Protein AF-B5VIC3-F1 (afdb_monomer)

Solvent-accessible surface area (backbone atoms only — not comparable to full-atom values): 11817 Å² total; per-residue (Å²): 106,70,67,61,50,35,68,74,67,64,67,80,72,88,69,70,47,80,45,75,41,50,55,40,86,94,47,45,64,65,46,49,53,46,51,55,50,47,27,65,76,69,74,37,56,72,48,77,48,40,32,43,82,75,70,75,40,31,49,52,60,47,28,76,74,69,35,66,77,54,35,64,62,55,50,58,50,51,52,54,52,48,52,51,52,51,31,54,76,70,71,43,57,69,48,78,46,85,48,22,18,52,61,45,22,35,49,41,51,51,27,58,78,68,69,41,60,89,49,31,54,66,64,59,42,55,65,39,64,54,91,98,45,89,41,36,35,37,31,88,30,48,86,38,47,56,69,57,53,51,50,48,35,59,76,69,65,56,88,77,78,81,82,77,57,91,66,50,81,63,33,74,62,50,60,39,46,54,53,50,52,58,46,31,76,78,37,71,61,47,43,60,54,42,37,51,47,29,64,67,56,71,78,83,126

Organism: Saccharomyces cerevisiae (strain AWRI1631) (NCBI:txid545124)

Inte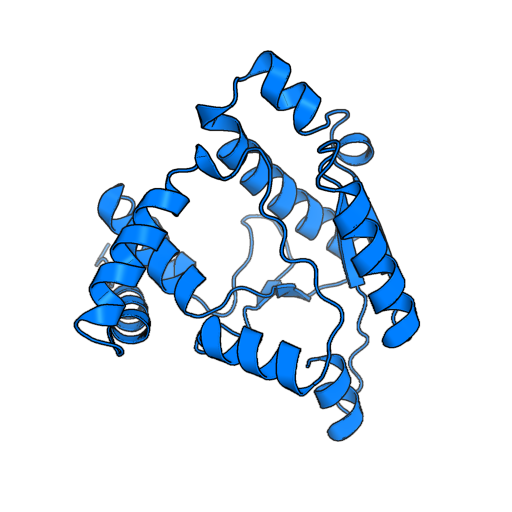rPro domains:
  IPR011063 tRNA(Ile)-lysidine/2-thiocytidine synthase, N-terminal [PF01171] (6-173)
  IPR014729 Rossmann-like alpha/beta/alpha sandwich fold [G3DSA:3.40.50.620] (1-203)
  IPR035107 tRNA thiolation protein, TtcA/Ctu1 type [PIRSF004976] (1-201)
  IPR056369 Cytoplasmic tRNA 2-thiolation protein 1-like, ATP-binding domain [cd01713] (1-171)

Nearest PDB structures (foldseek):
  6scy-assembly1_A  TM=8.556E-01  e=4.548E-11  Methanococcus maripaludis S2
  5mko-assembly1_A  TM=8.776E-01  e=7.756E-11  Pyrococcus horikoshii OT3
  5ztb-assembly2_A  TM=8.795E-01  e=1.335E-09  Thermus thermophilus HB27
  5ztb-assembly1_B  TM=8.408E-01  e=5.487E-10  Thermus thermophilus HB27
  5gha-assembly1_B  TM=8.703E-01  e=2.563E-09  Thermus thermophilus HB27

Mean predicted aligned error: 4.16 Å

Structure (mmCIF, N/CA/C/O backbone):
data_AF-B5VIC3-F1
#
_entry.id   AF-B5VIC3-F1
#
loop_
_atom_site.group_PDB
_atom_site.id
_atom_site.type_symbol
_atom_site.label_atom_id
_atom_site.label_alt_id
_atom_site.label_comp_id
_atom_site.label_asym_id
_atom_site.label_entity_id
_atom_site.label_seq_id
_atom_site.pdbx_PDB_ins_code
_atom_site.Cartn_x
_atom_site.Cartn_y
_atom_site.Cartn_z
_atom_site.occupancy
_atom_site.B_iso_or_equiv
_atom_site.auth_seq_id
_atom_site.auth_comp_id
_atom_site.auth_asym_id
_atom_site.auth_atom_id
_atom_site.pdbx_PDB_model_num
ATOM 1 N N . MET A 1 1 ? -4.433 -8.793 11.084 1.00 88.56 1 MET A N 1
ATOM 2 C CA . MET A 1 1 ? -3.355 -8.319 11.987 1.00 88.56 1 MET A CA 1
ATOM 3 C C . MET A 1 1 ? -3.792 -7.155 12.873 1.00 88.56 1 MET A C 1
ATOM 5 O O . MET A 1 1 ? -3.748 -7.330 14.076 1.00 88.56 1 MET A O 1
ATOM 9 N N . LEU A 1 2 ? -4.227 -6.004 12.336 1.00 94.06 2 LEU A N 1
ATOM 10 C CA . LEU A 1 2 ? -4.574 -4.834 13.169 1.00 94.06 2 LEU A CA 1
ATOM 11 C C . LEU A 1 2 ? -5.640 -5.139 14.231 1.00 94.06 2 LEU A C 1
ATOM 13 O O . LEU A 1 2 ? -5.394 -4.893 15.402 1.00 94.06 2 LEU A O 1
ATOM 17 N N . LYS A 1 3 ? -6.758 -5.768 13.839 1.00 94.75 3 LYS A N 1
ATOM 18 C CA . LYS A 1 3 ? -7.791 -6.236 14.779 1.00 94.75 3 LYS A CA 1
ATOM 19 C C . LYS A 1 3 ? -7.224 -7.171 15.850 1.00 94.75 3 LYS A C 1
ATOM 21 O O . LYS A 1 3 ? -7.418 -6.930 17.028 1.00 94.75 3 LYS A O 1
ATOM 26 N N . LEU A 1 4 ? -6.445 -8.172 15.432 1.00 94.38 4 LEU A N 1
ATOM 27 C CA . LEU A 1 4 ? -5.793 -9.123 16.338 1.00 94.38 4 LEU A CA 1
ATOM 28 C C . LEU A 1 4 ? -4.914 -8.422 17.386 1.00 94.38 4 LEU A C 1
ATOM 30 O O . LEU A 1 4 ? -4.944 -8.802 18.550 1.00 94.38 4 LEU A O 1
ATOM 34 N N . LEU A 1 5 ? -4.114 -7.433 16.977 1.00 95.56 5 LEU A N 1
ATOM 35 C CA . LEU A 1 5 ? -3.253 -6.683 17.894 1.00 95.56 5 LEU A CA 1
ATOM 36 C C . LEU A 1 5 ? -4.075 -5.769 18.808 1.00 95.56 5 LEU A C 1
ATOM 38 O O . LEU A 1 5 ? -3.807 -5.730 20.003 1.00 95.56 5 LEU A O 1
ATOM 42 N N . ASN A 1 6 ? -5.086 -5.090 18.260 1.00 96.44 6 ASN A N 1
ATOM 43 C CA . ASN A 1 6 ? -5.997 -4.238 19.022 1.00 96.44 6 ASN A CA 1
ATOM 44 C C . ASN A 1 6 ? -6.702 -5.020 20.135 1.00 96.44 6 ASN A C 1
ATOM 46 O O . ASN A 1 6 ? -6.723 -4.559 21.266 1.00 96.44 6 ASN A O 1
ATOM 50 N N . ASP A 1 7 ? -7.192 -6.224 19.830 1.00 96.19 7 ASP A N 1
ATOM 51 C CA . ASP A 1 7 ? -7.868 -7.089 20.802 1.00 96.19 7 ASP A CA 1
ATOM 52 C C . ASP A 1 7 ? -6.898 -7.677 21.830 1.00 96.19 7 ASP A C 1
ATOM 54 O O . ASP A 1 7 ? -7.214 -7.778 23.010 1.00 96.19 7 ASP A O 1
ATOM 58 N N . ARG A 1 8 ? -5.706 -8.097 21.385 1.00 97.50 8 ARG A N 1
ATOM 59 C CA . ARG A 1 8 ? -4.714 -8.743 22.255 1.00 97.50 8 ARG A CA 1
ATOM 60 C C . ARG A 1 8 ? -4.130 -7.785 23.287 1.00 97.50 8 ARG A C 1
ATOM 62 O O . ARG A 1 8 ? -3.831 -8.216 24.396 1.00 97.50 8 ARG A O 1
ATOM 69 N N . TYR A 1 9 ? -3.885 -6.543 22.884 1.00 97.81 9 TYR A N 1
ATOM 70 C CA . TYR A 1 9 ? -3.197 -5.545 23.703 1.00 97.81 9 TYR A CA 1
ATOM 71 C C . TYR A 1 9 ? -4.120 -4.439 24.216 1.00 97.81 9 TYR A C 1
ATOM 73 O O . TYR A 1 9 ? -3.629 -3.520 24.862 1.00 97.81 9 TYR A O 1
ATOM 81 N N . ASP A 1 10 ? -5.421 -4.531 23.929 1.00 95.94 10 ASP A N 1
ATOM 82 C CA . ASP A 1 10 ? -6.447 -3.574 24.346 1.00 95.94 10 ASP A CA 1
ATOM 83 C C . ASP A 1 10 ? -6.081 -2.117 24.015 1.00 95.94 10 ASP A C 1
ATOM 85 O O . ASP A 1 10 ? -6.102 -1.222 24.856 1.00 95.94 10 ASP A O 1
ATOM 89 N N . TYR A 1 11 ? -5.690 -1.861 22.760 1.00 95.31 11 TYR A N 1
ATOM 90 C CA . TYR A 1 11 ? -5.283 -0.511 22.348 1.00 95.31 11 TYR A CA 1
ATOM 91 C C . TYR A 1 11 ? -6.449 0.490 22.281 1.00 95.31 11 TYR A C 1
ATOM 93 O O . TYR A 1 11 ? -6.203 1.685 22.115 1.00 95.31 11 TYR A O 1
ATOM 101 N N . GLY A 1 12 ? -7.704 0.032 22.362 1.00 95.31 12 GLY A N 1
ATOM 102 C CA . GLY A 1 12 ? -8.889 0.893 22.294 1.00 95.31 12 GLY A CA 1
ATOM 103 C C . GLY A 1 12 ? -9.087 1.596 20.945 1.00 95.31 12 GLY A C 1
ATOM 104 O O . GLY A 1 12 ? -9.759 2.623 20.882 1.00 95.31 12 GLY A O 1
ATOM 105 N N . ILE A 1 13 ? -8.489 1.083 19.863 1.00 95.06 13 ILE A N 1
ATOM 106 C CA . ILE A 1 13 ? -8.578 1.691 18.530 1.00 95.06 13 ILE A CA 1
ATOM 107 C C . ILE A 1 13 ? -9.879 1.251 17.857 1.00 95.06 13 ILE A C 1
ATOM 109 O O . ILE A 1 13 ? -10.154 0.055 17.738 1.00 95.06 13 ILE A O 1
ATOM 113 N N . GLU A 1 14 ? -10.647 2.212 17.347 1.00 95.50 14 GLU A N 1
ATOM 114 C CA . GLU A 1 14 ? -11.767 1.939 16.451 1.00 95.50 14 GLU A CA 1
ATOM 115 C C . GLU A 1 14 ? -11.245 1.655 15.037 1.00 95.50 14 GLU A C 1
ATOM 117 O O . GLU A 1 14 ? -10.507 2.450 14.450 1.00 95.50 14 GLU A O 1
ATOM 122 N N . ILE A 1 15 ? -11.600 0.491 14.490 1.00 96.31 15 ILE A N 1
ATOM 123 C CA . ILE A 1 15 ? -11.138 0.051 13.173 1.00 96.31 15 ILE A CA 1
ATOM 124 C C . ILE A 1 15 ? -12.334 -0.028 12.233 1.00 96.31 15 ILE A C 1
ATOM 126 O O . ILE A 1 15 ? -13.278 -0.772 12.483 1.00 96.31 15 ILE A O 1
ATOM 130 N N . VAL A 1 16 ? -12.237 0.676 11.109 1.00 97.06 16 VAL A N 1
ATOM 131 C CA . VAL A 1 16 ? -13.209 0.635 10.014 1.00 97.06 16 VAL A CA 1
ATOM 132 C C . VAL A 1 16 ? -12.512 0.138 8.751 1.00 97.06 16 VAL A C 1
ATOM 134 O O . VAL A 1 16 ? -11.382 0.530 8.448 1.00 97.06 16 VAL A O 1
ATOM 137 N N . LEU A 1 17 ? -13.176 -0.745 8.011 1.00 96.94 17 LEU A N 1
ATOM 138 C CA . LEU A 1 17 ? -12.740 -1.181 6.692 1.00 96.94 17 LEU A CA 1
ATOM 139 C C . LEU A 1 17 ? -13.189 -0.145 5.658 1.00 96.94 17 LEU A C 1
ATOM 141 O O . LEU A 1 17 ? -14.370 0.169 5.555 1.00 96.94 17 LEU A O 1
ATOM 145 N N . LEU A 1 18 ? -12.245 0.361 4.868 1.00 96.56 18 LEU A N 1
ATOM 146 C CA . LEU A 1 18 ? -12.509 1.305 3.784 1.00 96.56 18 LEU A CA 1
ATOM 147 C C . LEU A 1 18 ? -12.097 0.671 2.454 1.00 96.56 18 LEU A C 1
ATOM 149 O O . LEU A 1 18 ? -10.925 0.342 2.258 1.00 96.56 18 LEU A O 1
ATOM 153 N N . SER A 1 19 ? -13.049 0.505 1.538 1.00 96.12 19 SER A N 1
ATOM 154 C CA . SER A 1 19 ? -12.816 -0.051 0.203 1.00 96.12 19 SER A CA 1
ATOM 155 C C . SER A 1 19 ? -13.180 0.947 -0.886 1.00 96.12 19 SER A C 1
ATOM 157 O O . SER A 1 19 ? -14.124 1.717 -0.742 1.00 96.12 19 SER A O 1
ATOM 159 N N . ILE A 1 20 ? -12.440 0.915 -1.994 1.00 95.94 20 ILE A N 1
ATOM 160 C CA . ILE A 1 20 ? -12.689 1.780 -3.150 1.00 95.94 20 ILE A CA 1
ATOM 161 C C . ILE A 1 20 ? -13.122 0.923 -4.333 1.00 95.94 20 ILE A C 1
ATOM 163 O O . ILE A 1 20 ? -12.380 0.030 -4.722 1.00 95.94 20 ILE A O 1
ATOM 167 N N . ASP A 1 21 ? -14.308 1.140 -4.880 1.00 96.19 21 ASP A N 1
ATOM 168 C CA . ASP A 1 21 ? -14.766 0.482 -6.100 1.00 96.19 21 ASP A CA 1
ATOM 169 C C . ASP A 1 21 ? -14.361 1.305 -7.327 1.00 96.19 21 ASP A C 1
ATOM 171 O O . ASP A 1 21 ? -14.883 2.389 -7.580 1.00 96.19 21 ASP A O 1
ATOM 175 N N . GLU A 1 22 ? -13.387 0.810 -8.084 1.00 95.19 22 GLU A N 1
ATOM 176 C CA . GLU A 1 22 ? -12.927 1.469 -9.302 1.00 95.19 22 GLU A CA 1
ATOM 177 C C . GLU A 1 22 ? -13.885 1.308 -10.490 1.00 95.19 22 GLU A C 1
ATOM 179 O O . GLU A 1 22 ? -13.724 2.018 -11.482 1.00 95.19 22 GLU A O 1
ATOM 184 N N . GLY A 1 23 ? -14.854 0.389 -10.417 1.00 94.50 23 GLY A N 1
ATOM 185 C CA . GLY A 1 23 ? -15.745 0.048 -11.525 1.00 94.50 23 GLY A CA 1
ATOM 186 C C . GLY A 1 23 ? -15.033 -0.688 -12.663 1.00 94.50 23 GLY A C 1
ATOM 187 O O . GLY A 1 23 ? -15.210 -0.315 -13.818 1.00 94.50 23 GLY A O 1
ATOM 188 N N . ILE A 1 24 ? -14.194 -1.678 -12.323 1.00 93.19 24 ILE A N 1
ATOM 189 C CA . ILE A 1 24 ? -13.524 -2.568 -13.288 1.00 93.19 24 ILE A CA 1
ATOM 190 C C . ILE A 1 24 ? -14.279 -3.894 -13.353 1.00 93.19 24 ILE A C 1
ATOM 192 O O . ILE A 1 24 ? -14.219 -4.690 -12.403 1.00 93.19 24 ILE A O 1
ATOM 196 N N . ILE A 1 25 ? -14.959 -4.136 -14.472 1.00 88.50 25 ILE A N 1
ATOM 197 C CA . ILE A 1 25 ? -15.804 -5.318 -14.672 1.00 88.50 25 ILE A CA 1
ATOM 198 C C . ILE A 1 25 ? -14.954 -6.596 -14.680 1.00 88.50 25 ILE A C 1
ATOM 200 O O . ILE A 1 25 ? -13.885 -6.653 -15.289 1.00 88.50 25 ILE A O 1
ATOM 204 N N . GLY A 1 26 ? -15.428 -7.642 -13.992 1.00 82.25 26 GLY A N 1
ATOM 205 C CA . GLY A 1 26 ? -14.765 -8.955 -13.969 1.00 82.25 26 GLY A CA 1
ATOM 206 C C . GLY A 1 26 ? -13.497 -9.025 -13.108 1.00 82.25 26 GLY A C 1
ATOM 207 O O . GLY A 1 26 ? -12.836 -10.058 -13.069 1.00 82.25 26 GLY A O 1
ATOM 208 N N . TYR A 1 27 ? -13.158 -7.944 -12.403 1.00 85.69 27 TYR A N 1
ATOM 209 C CA . TYR A 1 27 ? -12.103 -7.916 -11.387 1.00 85.69 27 TYR A CA 1
ATOM 210 C C . TYR A 1 27 ? -12.656 -7.450 -10.040 1.00 85.69 27 TYR A C 1
ATOM 212 O O . TYR A 1 27 ? -12.398 -8.068 -9.001 1.00 85.69 27 TYR A O 1
ATOM 220 N N . ARG A 1 28 ? -13.405 -6.337 -10.032 1.00 86.62 28 ARG A N 1
ATOM 221 C CA . ARG A 1 28 ? -13.785 -5.696 -8.772 1.00 86.62 28 ARG A CA 1
ATOM 222 C C . ARG A 1 28 ? -14.943 -6.400 -8.072 1.00 86.62 28 ARG A C 1
ATOM 224 O O . ARG A 1 28 ? -14.949 -6.418 -6.844 1.00 86.62 28 ARG A O 1
ATOM 231 N N . ASP A 1 29 ? -15.826 -7.055 -8.820 1.00 82.75 29 ASP A N 1
ATOM 232 C CA . ASP A 1 29 ? -16.968 -7.815 -8.293 1.00 82.75 29 ASP A CA 1
ATOM 233 C C . ASP A 1 29 ? -16.525 -8.890 -7.285 1.00 82.75 29 ASP A C 1
ATOM 235 O O . ASP A 1 29 ? -16.931 -8.880 -6.117 1.00 82.75 29 ASP A O 1
ATOM 239 N N . ASP A 1 30 ? -15.601 -9.759 -7.701 1.00 79.81 30 ASP A N 1
ATOM 240 C CA . ASP A 1 30 ? -15.066 -10.835 -6.861 1.00 79.81 30 ASP A CA 1
ATOM 241 C C . ASP A 1 30 ? -14.255 -10.288 -5.680 1.00 79.81 30 ASP A C 1
ATOM 243 O O . ASP A 1 30 ? -14.330 -10.783 -4.549 1.00 79.81 30 ASP A O 1
ATOM 247 N N . SER A 1 31 ? -13.504 -9.212 -5.921 1.00 86.94 31 SER A N 1
ATOM 248 C CA . SER A 1 31 ? -12.723 -8.539 -4.888 1.00 86.94 31 SER A CA 1
ATOM 249 C C . SER A 1 31 ? -13.622 -7.941 -3.795 1.00 86.94 31 SER A C 1
ATOM 251 O O . SER A 1 31 ? -13.338 -8.100 -2.604 1.00 86.94 31 SER A O 1
ATOM 253 N N . LEU A 1 32 ? -14.738 -7.303 -4.164 1.00 90.62 32 LEU A N 1
ATOM 254 C CA . LEU A 1 32 ? -15.712 -6.747 -3.222 1.00 90.62 32 LEU A CA 1
ATOM 255 C C . LEU A 1 32 ? -16.452 -7.840 -2.446 1.00 90.62 32 LEU A C 1
ATOM 257 O O . LEU A 1 32 ? -16.732 -7.651 -1.260 1.00 90.62 32 LEU A O 1
ATOM 261 N N . ALA A 1 33 ? -16.719 -8.995 -3.062 1.00 92.00 33 ALA A N 1
ATOM 262 C CA . ALA A 1 33 ? -17.279 -10.144 -2.354 1.00 92.00 33 ALA A CA 1
ATOM 263 C C . ALA A 1 33 ? -16.358 -10.599 -1.206 1.00 92.00 33 ALA A C 1
ATOM 265 O O . ALA A 1 33 ? -16.822 -10.799 -0.083 1.00 92.00 33 ALA A O 1
ATOM 266 N N . THR A 1 34 ? -15.045 -10.674 -1.447 1.00 92.62 34 THR A N 1
ATOM 267 C CA . THR A 1 34 ? -14.044 -10.981 -0.409 1.00 92.62 34 THR A CA 1
ATOM 268 C C . THR A 1 34 ? -13.990 -9.918 0.687 1.00 92.62 34 THR A C 1
ATOM 270 O O . THR A 1 34 ? -13.871 -10.240 1.869 1.00 92.62 34 THR A O 1
ATOM 273 N N . VAL A 1 35 ? -14.118 -8.635 0.341 1.00 92.81 35 VAL A N 1
ATOM 274 C CA . VAL A 1 35 ? -14.157 -7.552 1.339 1.00 92.81 35 VAL A CA 1
ATOM 275 C C . VAL A 1 35 ? -15.402 -7.663 2.234 1.00 92.81 35 VAL A C 1
ATOM 277 O O . VAL A 1 35 ? -15.287 -7.513 3.450 1.00 92.81 35 VAL A O 1
ATOM 280 N N . LYS A 1 36 ? -16.569 -8.001 1.670 1.00 95.31 36 LYS A N 1
ATOM 281 C CA . LYS A 1 36 ? -17.809 -8.239 2.434 1.00 95.31 36 LYS A CA 1
ATOM 282 C C . LYS A 1 36 ? -17.708 -9.463 3.351 1.00 95.31 36 LYS A C 1
ATOM 284 O O . LYS A 1 36 ? -18.185 -9.417 4.482 1.00 95.31 36 LYS A O 1
ATOM 289 N N . ARG A 1 37 ? -17.053 -10.544 2.914 1.00 95.56 37 ARG A N 1
ATOM 290 C CA . ARG A 1 37 ? -16.784 -11.704 3.786 1.00 95.56 37 ARG A CA 1
ATOM 291 C C . ARG A 1 37 ? -15.836 -11.344 4.929 1.00 95.56 37 ARG A C 1
ATOM 293 O O . ARG A 1 37 ? -16.120 -11.673 6.075 1.00 95.56 37 ARG A O 1
ATOM 300 N N . ASN A 1 38 ? -14.782 -10.578 4.648 1.00 94.44 38 ASN A N 1
ATOM 301 C CA . ASN A 1 38 ? -13.868 -10.066 5.672 1.00 94.44 38 ASN A CA 1
ATOM 302 C C . ASN A 1 38 ? -14.576 -9.165 6.701 1.00 94.44 38 ASN A C 1
ATOM 304 O O . ASN A 1 38 ? -14.306 -9.279 7.895 1.00 94.44 38 ASN A O 1
ATOM 308 N N . GLN A 1 39 ? -15.508 -8.307 6.272 1.00 96.31 39 GLN A N 1
ATOM 309 C CA . GLN A 1 39 ? -16.349 -7.515 7.179 1.00 96.31 39 GLN A CA 1
ATOM 310 C C . GLN A 1 39 ? -17.076 -8.413 8.189 1.00 96.31 39 GLN A C 1
ATOM 312 O O . GLN A 1 39 ? -17.000 -8.174 9.394 1.00 96.31 39 GLN A O 1
ATOM 317 N N . GLN A 1 40 ? -17.744 -9.462 7.702 1.00 96.06 40 GLN A N 1
ATOM 318 C CA . GLN A 1 40 ? -18.476 -10.412 8.543 1.00 96.06 40 GLN A CA 1
ATOM 319 C C . GLN A 1 40 ? -17.533 -11.197 9.460 1.00 96.06 40 GLN A C 1
ATOM 321 O O . GLN A 1 40 ? -17.792 -11.312 10.654 1.00 96.06 40 GLN A O 1
ATOM 326 N N . GLN A 1 41 ? -16.415 -11.690 8.920 1.00 94.31 41 GLN A N 1
ATOM 327 C CA . GLN A 1 41 ? -15.436 -12.485 9.660 1.00 94.31 41 GLN A CA 1
ATOM 328 C C . GLN A 1 41 ? -14.786 -11.703 10.808 1.00 94.31 41 GLN A C 1
ATOM 330 O O . GLN A 1 41 ? -14.551 -12.265 11.876 1.00 94.31 41 GLN A O 1
ATOM 335 N N . TYR A 1 42 ? -14.468 -10.424 10.595 1.00 93.94 42 TYR A N 1
ATOM 336 C CA . TYR A 1 42 ? -13.792 -9.600 11.601 1.00 93.94 42 TYR A CA 1
ATOM 337 C C . TYR A 1 42 ? -14.749 -8.789 12.480 1.00 93.94 42 TYR A C 1
ATOM 339 O O . TYR A 1 42 ? -14.295 -8.210 13.468 1.00 93.94 42 TYR A O 1
ATOM 347 N N . GLY A 1 43 ? -16.039 -8.728 12.131 1.00 95.62 43 GLY A N 1
ATOM 348 C CA . GLY A 1 43 ? -17.033 -7.928 12.847 1.00 95.62 43 GLY A CA 1
ATOM 349 C C . GLY A 1 43 ? -16.713 -6.432 12.835 1.00 95.62 43 GLY A C 1
ATOM 350 O O . GLY A 1 43 ? -16.918 -5.754 13.836 1.00 95.62 43 GLY A O 1
ATOM 351 N N . LEU A 1 44 ? -16.148 -5.930 11.733 1.00 96.56 44 LEU A N 1
ATOM 352 C CA . LEU A 1 44 ? -15.751 -4.527 11.581 1.00 96.56 44 LEU A CA 1
ATOM 353 C C . LEU A 1 44 ? -16.714 -3.793 10.641 1.00 96.56 44 LEU A C 1
ATOM 355 O O . LEU A 1 44 ? -17.148 -4.402 9.662 1.00 96.56 44 LEU A O 1
ATOM 359 N N . PRO A 1 45 ? -17.019 -2.502 10.866 1.00 96.69 45 PRO A N 1
ATOM 360 C CA . PRO A 1 45 ? -17.760 -1.698 9.899 1.00 96.69 45 PRO A CA 1
ATOM 361 C C . PRO A 1 45 ? -17.024 -1.644 8.556 1.00 96.69 45 PRO A C 1
ATOM 363 O O . PRO A 1 45 ? -15.792 -1.599 8.525 1.00 96.69 45 PRO A O 1
ATOM 366 N N . LEU A 1 46 ? -17.771 -1.653 7.453 1.00 97.12 46 LEU A N 1
ATOM 367 C CA . LEU A 1 46 ? -17.233 -1.558 6.099 1.00 97.12 46 LEU A CA 1
ATOM 368 C C . LEU A 1 46 ? -17.938 -0.448 5.339 1.00 97.12 46 LEU A C 1
ATOM 370 O O . LEU A 1 46 ? -19.157 -0.459 5.220 1.00 97.12 46 LEU A O 1
ATOM 374 N N . GLU A 1 47 ? -17.137 0.418 4.736 1.00 96.81 47 GLU A N 1
ATOM 375 C CA . GLU A 1 47 ? -17.592 1.475 3.847 1.00 96.81 47 GLU A CA 1
ATOM 376 C C . GLU A 1 47 ? -16.945 1.313 2.475 1.00 96.81 47 GLU A C 1
ATOM 378 O O . GLU A 1 47 ? -15.735 1.079 2.353 1.00 96.81 47 GLU A O 1
ATOM 383 N N . ILE A 1 48 ? -17.766 1.416 1.431 1.00 96.62 48 ILE A N 1
ATOM 384 C CA . ILE A 1 48 ? -17.342 1.273 0.038 1.00 96.62 48 ILE A CA 1
ATOM 385 C C . ILE A 1 48 ? -17.667 2.573 -0.691 1.00 96.62 48 ILE A C 1
ATOM 387 O O . ILE A 1 48 ?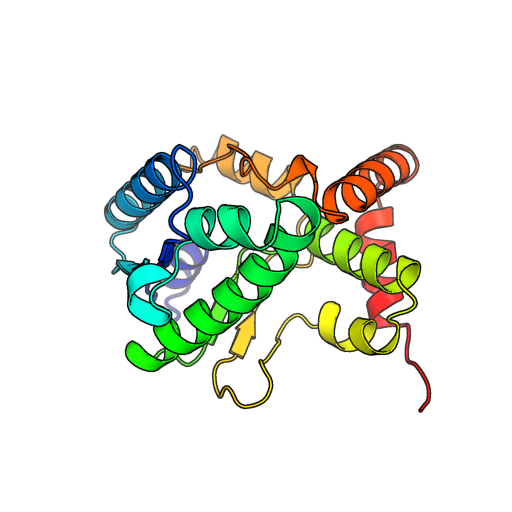 -18.825 2.965 -0.777 1.00 96.62 48 ILE A O 1
ATOM 391 N N . PHE A 1 49 ? -16.645 3.219 -1.246 1.00 96.12 49 PHE A N 1
ATOM 392 C CA . PHE A 1 49 ? -16.806 4.391 -2.107 1.00 96.12 49 PHE A CA 1
ATOM 393 C C . PHE A 1 49 ? -16.472 4.023 -3.542 1.00 96.12 49 PHE A C 1
ATOM 395 O O . PHE A 1 49 ? -15.412 3.447 -3.777 1.00 96.12 49 PHE A O 1
ATOM 402 N N 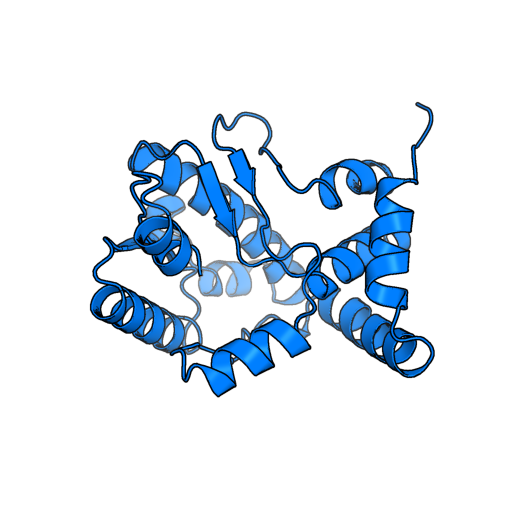. SER A 1 50 ? -17.317 4.387 -4.502 1.00 96.56 50 SER A N 1
ATOM 403 C CA . SER A 1 50 ? -17.031 4.123 -5.911 1.00 96.56 50 SER A CA 1
ATOM 404 C C . SER A 1 50 ? -16.419 5.334 -6.617 1.00 96.56 50 SER A C 1
ATOM 406 O O . SER A 1 50 ? -16.661 6.488 -6.249 1.00 96.56 50 SER A O 1
ATOM 408 N N . PHE A 1 51 ? -15.626 5.091 -7.662 1.00 96.56 51 PHE A N 1
ATOM 409 C CA . PHE A 1 51 ? -15.195 6.161 -8.562 1.00 96.56 51 PHE A CA 1
ATOM 410 C C . PHE A 1 51 ? -16.393 6.822 -9.243 1.00 96.56 51 PHE A C 1
ATOM 412 O O . PHE A 1 51 ? -16.387 8.044 -9.407 1.00 96.56 51 PHE A O 1
ATOM 419 N N . LYS A 1 52 ? -17.442 6.046 -9.548 1.00 96.50 52 LYS A N 1
ATOM 420 C CA . LYS A 1 52 ? -18.660 6.573 -10.160 1.00 96.50 52 LYS A CA 1
ATOM 421 C C . LYS A 1 52 ? -19.316 7.628 -9.270 1.00 96.50 52 LYS A C 1
ATOM 423 O O . LYS A 1 52 ? -19.578 8.727 -9.736 1.00 96.50 52 LYS A O 1
ATOM 428 N N . ASP A 1 53 ? -19.453 7.371 -7.975 1.00 95.19 53 ASP A N 1
ATOM 429 C CA . ASP A 1 53 ? -20.062 8.331 -7.044 1.00 95.19 53 ASP A CA 1
ATOM 430 C C . ASP A 1 53 ? -19.163 9.544 -6.762 1.00 95.19 53 ASP A C 1
ATOM 432 O O . ASP A 1 53 ? -19.642 10.639 -6.466 1.00 95.19 53 ASP A O 1
ATOM 436 N N . LEU A 1 54 ? -17.839 9.356 -6.790 1.00 94.81 54 LEU A N 1
ATOM 437 C CA . LEU A 1 54 ? -16.875 10.398 -6.425 1.00 94.81 54 LEU A CA 1
ATOM 438 C C . LEU A 1 54 ? -16.472 11.313 -7.585 1.00 94.81 54 LEU A C 1
ATOM 440 O O . LEU A 1 54 ? -16.025 12.439 -7.327 1.00 94.81 54 LEU A O 1
ATOM 444 N N . TYR A 1 55 ? -16.561 10.823 -8.820 1.00 94.88 55 TYR A N 1
ATOM 445 C CA . TYR A 1 55 ? -16.030 11.492 -10.007 1.00 94.88 55 TYR A CA 1
ATOM 446 C C . TYR A 1 55 ? -16.947 11.415 -11.230 1.00 94.88 55 TYR A C 1
ATOM 448 O O . TYR A 1 55 ? -16.627 12.070 -12.212 1.00 94.88 55 TYR A O 1
ATOM 456 N N . ASP A 1 56 ? -18.041 10.650 -11.190 1.00 95.94 56 ASP A N 1
ATOM 457 C CA . ASP A 1 56 ? -18.898 10.319 -12.343 1.00 95.94 56 ASP A CA 1
ATOM 458 C C . ASP A 1 56 ? -18.205 9.494 -13.447 1.00 95.94 56 ASP A C 1
ATOM 460 O O . ASP A 1 56 ? -18.689 9.381 -14.571 1.00 95.94 56 ASP A O 1
ATOM 464 N N . TRP A 1 57 ? -17.091 8.841 -13.101 1.00 95.31 57 TRP A N 1
ATOM 465 C CA . TRP A 1 57 ? -16.322 7.976 -13.999 1.00 95.31 57 TRP A CA 1
ATOM 466 C C . TRP A 1 57 ? -16.029 6.626 -13.351 1.00 95.31 57 TRP A C 1
ATOM 468 O O . TRP A 1 57 ? -15.658 6.573 -12.181 1.00 95.31 57 TRP A O 1
ATOM 478 N N . THR A 1 58 ? -16.103 5.542 -14.115 1.00 96.19 58 THR A N 1
ATOM 479 C CA . THR A 1 58 ? -15.461 4.263 -13.786 1.00 96.19 58 THR A CA 1
ATOM 480 C C . THR A 1 58 ? -14.082 4.168 -14.435 1.00 96.19 58 THR A C 1
ATOM 482 O O . THR A 1 58 ? -13.740 4.920 -15.352 1.00 96.19 58 THR A O 1
ATOM 485 N N . MET A 1 59 ? -13.259 3.224 -13.980 1.00 95.06 59 MET A N 1
ATOM 486 C CA . MET A 1 59 ? -11.991 2.940 -14.649 1.00 95.06 59 MET A CA 1
ATOM 487 C C . MET A 1 59 ? -12.180 2.398 -16.063 1.00 95.06 59 MET A C 1
ATOM 489 O O . MET A 1 59 ? -11.386 2.759 -16.929 1.00 95.06 59 MET A O 1
ATOM 493 N N . ASP A 1 60 ? -13.217 1.603 -16.315 1.00 95.06 60 ASP A N 1
ATOM 494 C CA . ASP A 1 60 ? -13.505 1.086 -17.656 1.00 95.06 60 ASP A CA 1
ATOM 495 C C . ASP A 1 60 ? -13.889 2.230 -18.615 1.00 95.06 60 ASP A C 1
ATOM 497 O O . ASP A 1 60 ? -13.386 2.300 -19.740 1.00 95.06 60 ASP A O 1
ATOM 501 N N . GLU A 1 61 ? -14.689 3.197 -18.145 1.00 95.81 61 GLU A N 1
ATOM 502 C CA . GLU A 1 61 ? -15.008 4.423 -18.891 1.00 95.81 61 GLU A CA 1
ATOM 503 C C . GLU A 1 61 ? -13.732 5.241 -19.176 1.00 95.81 61 GLU A C 1
ATOM 505 O O . GLU A 1 61 ? -13.503 5.653 -20.314 1.00 95.81 61 GLU A O 1
ATOM 510 N N . ILE A 1 62 ? -12.844 5.412 -18.188 1.00 94.25 62 ILE A N 1
ATOM 511 C CA . ILE A 1 62 ? -11.558 6.112 -18.372 1.00 94.25 62 ILE A CA 1
ATOM 512 C C . ILE A 1 62 ? -10.681 5.400 -19.407 1.00 94.25 62 ILE A C 1
ATOM 514 O O . ILE A 1 62 ? -10.105 6.052 -20.278 1.00 94.25 62 ILE A O 1
ATOM 518 N N . VAL A 1 63 ? -10.573 4.072 -19.337 1.00 94.19 63 VAL A N 1
ATOM 519 C CA . VAL A 1 63 ? -9.774 3.266 -20.274 1.00 94.19 63 VAL A CA 1
ATOM 520 C C . VAL A 1 63 ? -10.312 3.386 -21.697 1.00 94.19 63 VAL A C 1
ATOM 522 O O . VAL A 1 63 ? -9.513 3.489 -22.629 1.00 94.19 63 VAL A O 1
ATOM 525 N N . SER A 1 64 ? -11.637 3.426 -21.868 1.00 94.31 64 SER A N 1
ATOM 526 C CA . SER A 1 64 ? -12.270 3.561 -23.186 1.00 94.31 64 SER A CA 1
ATOM 527 C C . SER A 1 64 ? -11.880 4.855 -23.915 1.00 94.31 64 SER A C 1
ATOM 529 O O . SER A 1 64 ? -11.825 4.872 -25.143 1.00 94.31 64 SER A O 1
ATOM 531 N N . VAL A 1 65 ? -11.546 5.915 -23.168 1.00 93.44 65 VAL A N 1
ATOM 532 C CA . VAL A 1 65 ? -11.178 7.232 -23.711 1.00 93.44 65 VAL A CA 1
ATOM 533 C C . VAL A 1 65 ? -9.661 7.444 -23.738 1.00 93.44 65 VAL A C 1
ATOM 535 O O . VAL A 1 65 ? -9.112 7.901 -2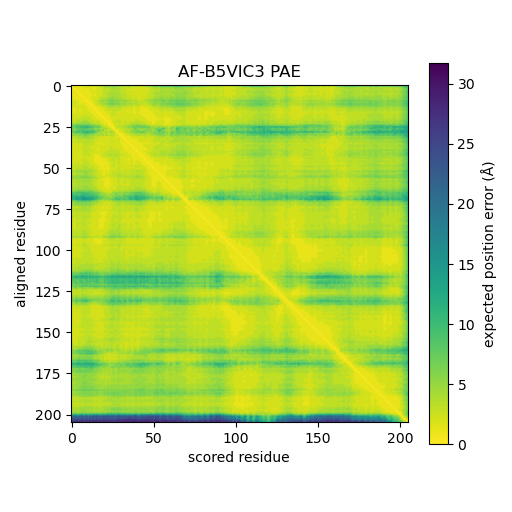4.738 1.00 93.44 65 VAL A O 1
ATOM 538 N N . ALA A 1 66 ? -8.965 7.133 -22.642 1.00 89.62 66 ALA A N 1
ATOM 539 C CA . ALA A 1 66 ? -7.541 7.431 -22.460 1.00 89.62 66 ALA A CA 1
ATOM 540 C C . ALA A 1 66 ? -6.603 6.299 -22.917 1.00 89.62 66 ALA A C 1
ATOM 542 O O . ALA A 1 66 ? -5.385 6.491 -22.996 1.00 89.62 66 ALA A O 1
ATOM 543 N N . GLY A 1 67 ? -7.154 5.118 -23.204 1.00 89.38 67 GLY A N 1
ATOM 544 C CA . GLY A 1 67 ? -6.406 3.917 -23.551 1.00 89.38 67 GLY A CA 1
ATOM 545 C C . GLY A 1 67 ? -5.754 3.222 -22.349 1.00 89.38 67 GLY A C 1
ATOM 546 O O . GLY A 1 67 ? -5.598 3.771 -21.256 1.00 89.38 67 GLY A O 1
ATOM 547 N N . ILE A 1 68 ? -5.334 1.972 -22.562 1.00 85.75 68 ILE A N 1
ATOM 548 C CA . ILE A 1 68 ? -4.874 1.082 -21.484 1.00 85.75 68 ILE A CA 1
ATOM 549 C C . ILE A 1 68 ? -3.525 1.529 -20.899 1.00 85.75 68 ILE A C 1
ATOM 551 O O . ILE A 1 68 ? -3.371 1.541 -19.678 1.00 85.75 68 ILE A O 1
ATOM 555 N N . ARG A 1 69 ? -2.570 1.958 -21.739 1.00 81.00 69 ARG A N 1
ATOM 556 C CA . ARG A 1 69 ? -1.171 2.230 -21.335 1.00 81.00 69 ARG A CA 1
ATOM 557 C C . ARG A 1 69 ? -1.025 3.218 -20.172 1.00 81.00 69 ARG A C 1
ATOM 559 O O . ARG A 1 69 ? -0.098 3.098 -19.380 1.00 81.00 69 ARG A O 1
ATOM 566 N N . ASN A 1 70 ? -1.936 4.183 -20.050 1.00 79.06 70 ASN A N 1
ATOM 567 C CA . ASN A 1 70 ? -1.886 5.206 -18.999 1.00 79.06 70 ASN A CA 1
ATOM 568 C C . ASN A 1 70 ? -2.932 5.002 -17.893 1.00 79.06 70 ASN A C 1
ATOM 570 O O . ASN A 1 70 ? -2.945 5.754 -16.916 1.00 79.06 70 ASN A O 1
ATOM 574 N N . SER A 1 71 ? -3.784 3.981 -18.004 1.00 88.75 71 SER A N 1
ATOM 575 C CA . SER A 1 71 ? -4.932 3.767 -17.116 1.00 88.75 71 SER A CA 1
ATOM 576 C C . SER A 1 71 ? -4.536 3.597 -15.644 1.00 88.75 71 SER A C 1
ATOM 578 O O . SER A 1 71 ? -5.140 4.206 -14.760 1.00 88.75 71 SER A O 1
ATOM 580 N N . CYS A 1 72 ? -3.453 2.866 -15.356 1.00 89.69 72 CYS A N 1
ATOM 581 C CA . CYS A 1 72 ? -2.963 2.671 -13.991 1.00 89.69 72 CYS A CA 1
ATOM 582 C C . CYS A 1 72 ? -2.473 3.971 -13.331 1.00 89.69 72 CYS A C 1
ATOM 584 O O . CYS A 1 72 ? -2.539 4.096 -12.105 1.00 89.69 72 CYS A O 1
ATOM 586 N N . THR A 1 73 ? -2.020 4.954 -14.117 1.00 89.62 73 THR A N 1
ATOM 587 C CA . THR A 1 73 ? -1.641 6.277 -13.600 1.00 89.62 73 THR A CA 1
ATOM 588 C C . THR A 1 73 ? -2.873 7.021 -13.088 1.00 89.62 73 THR A C 1
ATOM 590 O O . THR A 1 73 ? -2.853 7.514 -11.958 1.00 89.62 73 THR A O 1
ATOM 593 N N . TYR A 1 74 ? -3.961 7.038 -13.867 1.00 92.12 74 TYR A N 1
ATOM 594 C CA . TYR A 1 74 ? -5.238 7.628 -13.450 1.00 92.12 74 TYR A CA 1
ATOM 595 C C . TYR A 1 74 ? -5.815 6.900 -12.235 1.00 92.12 74 TYR A C 1
ATOM 597 O O . TYR A 1 74 ? -6.083 7.534 -11.212 1.00 92.12 74 TYR A O 1
ATOM 605 N N . CYS A 1 75 ? -5.890 5.565 -12.294 1.00 94.12 75 CYS A N 1
ATOM 606 C CA . CYS A 1 75 ? -6.384 4.735 -11.197 1.00 94.12 75 CYS A CA 1
ATOM 607 C C . CYS A 1 75 ? -5.628 5.011 -9.889 1.00 94.12 75 CYS A C 1
ATOM 609 O O . CYS A 1 75 ? -6.239 5.237 -8.848 1.00 94.12 75 CYS A O 1
ATOM 611 N N . GLY A 1 76 ? -4.293 5.075 -9.930 1.00 92.62 76 GLY A N 1
ATOM 612 C CA . GLY A 1 76 ? -3.473 5.340 -8.746 1.00 92.62 76 GLY A CA 1
ATOM 613 C C . GLY A 1 76 ? -3.666 6.740 -8.148 1.00 92.62 76 GLY A C 1
ATOM 614 O O . GLY A 1 76 ? -3.515 6.923 -6.935 1.00 92.62 76 GLY A O 1
ATOM 615 N N . VAL A 1 77 ? -3.991 7.750 -8.962 1.00 92.31 77 VAL A N 1
ATOM 616 C CA . VAL A 1 77 ? -4.355 9.092 -8.473 1.00 92.31 77 VAL A CA 1
ATOM 617 C C . VAL A 1 77 ? -5.744 9.062 -7.842 1.00 92.31 77 VAL A C 1
ATOM 619 O O . VAL A 1 77 ? -5.892 9.482 -6.692 1.00 92.31 77 VAL A O 1
ATOM 622 N N . PHE A 1 78 ? -6.732 8.512 -8.546 1.00 95.25 78 PHE A N 1
ATOM 623 C CA . PHE A 1 78 ? -8.124 8.489 -8.098 1.00 95.25 78 PHE A CA 1
ATOM 624 C C . PHE A 1 78 ? -8.286 7.638 -6.842 1.00 95.25 78 PHE A C 1
ATOM 626 O O . PHE A 1 78 ? -8.922 8.080 -5.892 1.00 95.25 78 PHE A O 1
ATOM 633 N N . ARG A 1 79 ? -7.618 6.482 -6.751 1.00 95.12 79 ARG A N 1
ATOM 634 C CA . ARG A 1 79 ? -7.652 5.619 -5.562 1.00 95.12 79 ARG A CA 1
ATOM 635 C C . ARG A 1 79 ? -7.109 6.335 -4.327 1.00 95.12 79 ARG A C 1
ATOM 637 O O . ARG A 1 79 ? -7.724 6.274 -3.267 1.00 95.12 79 ARG A O 1
ATOM 644 N N . ARG A 1 80 ? -5.990 7.061 -4.449 1.00 94.12 80 ARG A N 1
ATOM 645 C CA . ARG A 1 80 ? -5.426 7.839 -3.329 1.00 94.12 80 ARG A CA 1
ATOM 646 C C . ARG A 1 80 ? -6.361 8.957 -2.881 1.00 94.12 80 ARG A C 1
ATOM 648 O O . ARG A 1 80 ? -6.565 9.119 -1.684 1.00 94.12 80 ARG A O 1
ATOM 655 N N . GLN A 1 81 ? -6.933 9.701 -3.824 1.00 94.88 81 GLN A N 1
ATOM 656 C CA . GLN A 1 81 ? -7.900 10.752 -3.506 1.00 94.88 81 GLN A CA 1
ATOM 657 C C . GLN A 1 81 ? -9.191 10.182 -2.906 1.00 94.88 81 GLN A C 1
ATOM 659 O O . GLN A 1 81 ? -9.741 10.772 -1.983 1.00 94.88 81 GLN A O 1
ATOM 664 N N . SER A 1 82 ? -9.650 9.028 -3.390 1.00 95.94 82 SER A N 1
ATOM 665 C CA . SER A 1 82 ? -10.847 8.349 -2.888 1.00 95.94 82 SER A CA 1
ATOM 666 C C . SER A 1 82 ? -10.657 7.863 -1.458 1.00 95.94 82 SER A C 1
ATOM 668 O O . SER A 1 82 ? -11.551 8.047 -0.643 1.00 95.94 82 SER A O 1
ATOM 670 N N . LEU A 1 83 ? -9.482 7.315 -1.126 1.00 95.81 83 LEU A N 1
ATOM 671 C CA . LEU A 1 83 ? -9.140 6.949 0.251 1.00 95.81 83 LEU A CA 1
ATOM 672 C C . LEU A 1 83 ? -9.148 8.171 1.174 1.00 95.81 83 LEU A C 1
ATOM 674 O O . LEU A 1 83 ? -9.733 8.110 2.249 1.00 95.81 83 LEU A O 1
ATOM 678 N N . ASP A 1 84 ? -8.546 9.282 0.746 1.00 95.19 84 ASP A N 1
ATOM 679 C CA . ASP A 1 84 ? -8.500 10.506 1.552 1.00 95.19 84 ASP A CA 1
ATOM 680 C C . ASP A 1 84 ? -9.912 11.099 1.748 1.00 95.19 84 ASP A C 1
ATOM 682 O O . ASP A 1 84 ? -10.279 11.471 2.862 1.00 95.19 84 ASP A O 1
ATOM 686 N N . ARG A 1 85 ? -10.736 11.137 0.690 1.00 94.75 85 ARG A N 1
ATOM 687 C CA . ARG A 1 85 ? -12.137 11.598 0.744 1.00 94.75 85 ARG A CA 1
ATOM 688 C C . ARG A 1 85 ? -13.018 10.678 1.588 1.00 94.75 85 ARG A C 1
ATOM 690 O O . ARG A 1 85 ? -13.829 11.171 2.366 1.00 94.75 85 ARG A O 1
ATOM 697 N N . GLY A 1 86 ? -12.868 9.365 1.429 1.00 95.38 86 GLY A N 1
ATOM 698 C CA . GLY A 1 86 ? -13.605 8.358 2.188 1.00 95.38 86 GLY A CA 1
ATOM 699 C C . GLY A 1 86 ? -13.272 8.428 3.675 1.00 95.38 86 GLY A C 1
ATOM 700 O O . GLY A 1 86 ? -14.174 8.517 4.499 1.00 95.38 86 GLY A O 1
ATOM 701 N N . ALA A 1 87 ? -11.983 8.512 4.019 1.00 96.12 87 ALA A N 1
ATOM 702 C CA . ALA A 1 87 ? -11.543 8.702 5.398 1.00 96.12 87 ALA A CA 1
ATOM 703 C C . ALA A 1 87 ? -12.101 10.000 6.004 1.00 96.12 87 ALA A C 1
ATOM 705 O O . ALA A 1 87 ? -12.666 9.970 7.094 1.00 96.12 87 ALA A O 1
ATOM 706 N N . ALA A 1 88 ? -12.031 11.117 5.272 1.00 94.88 88 ALA A N 1
ATOM 707 C CA . ALA A 1 88 ? -12.570 12.394 5.735 1.00 94.88 88 ALA A CA 1
ATOM 708 C C . ALA A 1 88 ? -14.090 12.349 5.983 1.00 94.88 88 ALA A C 1
ATOM 710 O O . ALA A 1 88 ? -14.548 12.856 7.004 1.00 94.88 88 ALA A O 1
ATOM 711 N N . LYS A 1 89 ? -14.870 11.713 5.094 1.00 94.62 89 LYS A N 1
ATOM 712 C CA . LYS A 1 89 ? -16.327 11.540 5.266 1.00 94.62 89 LYS A CA 1
ATOM 713 C C . LYS A 1 89 ? -16.692 10.730 6.513 1.00 94.62 89 LYS A C 1
ATOM 715 O O . LYS A 1 89 ? -17.743 10.971 7.093 1.00 94.62 89 LYS A O 1
ATOM 720 N N . LEU A 1 90 ? -15.828 9.802 6.917 1.00 94.50 90 LEU A N 1
ATOM 721 C CA . LEU A 1 90 ? -16.014 8.950 8.093 1.00 94.50 90 LEU A CA 1
ATOM 722 C C . LEU A 1 90 ? -15.385 9.530 9.369 1.00 94.50 90 LEU A C 1
ATOM 724 O O . LEU A 1 90 ? -15.390 8.869 10.401 1.00 94.50 90 LEU A O 1
ATOM 728 N N . GLY A 1 91 ? -14.799 10.733 9.315 1.00 95.00 91 GLY A N 1
ATOM 729 C CA . GLY A 1 91 ? -14.080 11.315 10.453 1.00 95.00 91 GLY A CA 1
ATOM 730 C C . GLY A 1 91 ? -12.785 10.575 10.824 1.00 95.00 91 GLY A C 1
ATOM 731 O O . GLY A 1 91 ? -12.235 10.792 11.901 1.00 95.00 91 GLY A O 1
ATOM 732 N N . ILE A 1 92 ? -12.270 9.714 9.941 1.00 95.56 92 ILE A N 1
ATOM 733 C CA . ILE A 1 92 ? -11.042 8.940 10.150 1.00 95.56 92 ILE A CA 1
ATOM 734 C C . ILE A 1 92 ? -9.839 9.838 9.875 1.00 95.56 92 ILE A C 1
ATOM 736 O O . ILE A 1 92 ? -9.721 10.396 8.790 1.00 95.56 92 ILE A O 1
ATOM 740 N N . SER A 1 93 ? -8.904 9.930 10.823 1.00 93.56 93 SER A N 1
ATOM 741 C CA . SER A 1 93 ? -7.683 10.744 10.700 1.00 93.56 93 SER A CA 1
ATOM 742 C C . SER A 1 93 ? -6.465 9.970 10.173 1.00 93.56 93 SER A C 1
ATOM 744 O O . SER A 1 93 ? -5.476 10.576 9.744 1.00 93.56 93 SER A O 1
ATOM 746 N N . HIS A 1 94 ? -6.524 8.633 10.184 1.00 96.88 94 HIS A N 1
ATOM 747 C CA . HIS A 1 94 ? -5.389 7.773 9.858 1.00 96.88 94 HIS A CA 1
ATOM 748 C C . HIS A 1 94 ? -5.818 6.523 9.088 1.00 96.88 94 HIS A C 1
ATOM 750 O O . HIS A 1 94 ? -6.599 5.711 9.571 1.00 96.88 94 HIS A O 1
ATOM 756 N N . VAL A 1 95 ? -5.257 6.336 7.896 1.00 97.31 95 VAL A N 1
ATOM 757 C CA . VAL A 1 95 ? -5.494 5.176 7.031 1.00 97.31 95 VAL A CA 1
ATOM 758 C C . VAL A 1 95 ? -4.294 4.234 7.089 1.00 97.31 95 VAL A C 1
ATOM 760 O O . VAL A 1 95 ? -3.136 4.652 7.082 1.00 97.31 95 VAL A O 1
ATOM 763 N N . VAL A 1 96 ? -4.548 2.931 7.120 1.00 97.06 96 VAL A N 1
ATOM 764 C CA . VAL A 1 96 ? -3.496 1.912 7.119 1.00 97.06 96 VAL A CA 1
ATOM 765 C C . VAL A 1 96 ? -3.600 1.088 5.843 1.00 97.06 96 VAL A C 1
ATOM 767 O O . VAL A 1 96 ? -4.674 0.615 5.491 1.00 97.06 96 VAL A O 1
ATOM 770 N N . THR A 1 97 ? -2.485 0.936 5.129 1.00 96.12 97 THR A N 1
ATOM 771 C CA . THR A 1 97 ? -2.440 0.232 3.836 1.00 96.12 97 THR A CA 1
ATOM 772 C C . THR A 1 97 ? -1.534 -0.992 3.895 1.00 96.12 97 THR A C 1
ATOM 774 O O . THR A 1 97 ? -0.594 -1.037 4.686 1.00 96.12 97 THR A O 1
ATOM 777 N N . GLY A 1 98 ? -1.804 -1.973 3.033 1.00 95.50 98 GLY A N 1
ATOM 778 C CA . GLY A 1 98 ? -1.095 -3.256 2.999 1.00 95.50 98 GLY A CA 1
ATOM 779 C C . GLY A 1 98 ? 0.247 -3.268 2.260 1.00 95.50 98 GLY A C 1
ATOM 780 O O . GLY A 1 98 ? 0.710 -4.356 1.947 1.00 95.50 98 GLY A O 1
ATOM 781 N N . HIS A 1 99 ? 0.849 -2.109 1.958 1.00 96.62 99 HIS A N 1
ATOM 782 C CA . HIS A 1 99 ? 2.121 -2.050 1.225 1.00 96.62 99 HIS A CA 1
ATOM 783 C C . HIS A 1 99 ? 3.232 -2.780 1.993 1.00 96.62 99 HIS A C 1
ATOM 785 O O . HIS A 1 99 ? 3.496 -2.444 3.155 1.00 96.62 99 HIS A O 1
ATOM 791 N N . ASN A 1 100 ? 3.858 -3.752 1.332 1.00 97.25 100 ASN A N 1
ATOM 792 C CA . ASN A 1 100 ? 4.880 -4.641 1.886 1.00 97.25 100 ASN A CA 1
ATOM 793 C C . ASN A 1 100 ? 6.309 -4.243 1.456 1.00 97.25 100 ASN A C 1
ATOM 795 O O . ASN A 1 100 ? 6.486 -3.239 0.767 1.00 97.25 100 ASN A O 1
ATOM 799 N N . ALA A 1 101 ? 7.334 -4.991 1.872 1.00 97.19 101 ALA A N 1
ATOM 800 C CA . ALA A 1 101 ? 8.727 -4.688 1.533 1.00 97.19 101 ALA A CA 1
ATOM 801 C C . ALA A 1 101 ? 8.996 -4.704 0.018 1.00 97.19 101 ALA A C 1
ATOM 803 O O . ALA A 1 101 ? 9.642 -3.793 -0.502 1.00 97.19 101 ALA A O 1
ATOM 804 N N . ASP A 1 102 ? 8.446 -5.675 -0.707 1.00 96.56 102 ASP A N 1
ATOM 805 C CA . ASP A 1 102 ? 8.559 -5.781 -2.161 1.00 96.56 102 ASP A CA 1
ATOM 806 C C . ASP A 1 102 ? 7.953 -4.547 -2.853 1.00 96.56 102 ASP A C 1
ATOM 808 O O . ASP A 1 102 ? 8.628 -3.906 -3.657 1.00 96.56 102 ASP A O 1
ATOM 812 N N . ASP A 1 103 ? 6.747 -4.114 -2.458 1.00 95.81 103 ASP A N 1
ATOM 813 C CA . ASP A 1 103 ? 6.102 -2.899 -2.992 1.00 95.81 103 ASP A CA 1
ATOM 814 C C . ASP A 1 103 ? 6.971 -1.643 -2.791 1.00 95.81 103 ASP A C 1
ATOM 816 O O . ASP A 1 103 ? 7.001 -0.720 -3.621 1.00 95.81 103 ASP A O 1
ATOM 820 N N . MET A 1 104 ? 7.652 -1.576 -1.645 1.00 95.94 104 MET A N 1
ATOM 821 C CA . MET A 1 104 ? 8.514 -0.458 -1.275 1.00 95.94 104 MET A CA 1
ATOM 822 C C . MET A 1 104 ? 9.795 -0.461 -2.110 1.00 95.94 104 MET A C 1
ATOM 824 O O . MET A 1 104 ? 10.151 0.583 -2.661 1.00 95.94 104 MET A O 1
ATOM 828 N N . ALA A 1 105 ? 10.439 -1.620 -2.265 1.00 95.75 105 ALA A N 1
ATOM 829 C CA . ALA A 1 105 ? 11.625 -1.788 -3.100 1.00 95.75 105 ALA A CA 1
ATOM 830 C C . ALA A 1 105 ? 11.323 -1.528 -4.586 1.00 95.75 105 ALA A C 1
ATOM 832 O O . ALA A 1 105 ? 12.042 -0.763 -5.231 1.00 95.75 105 ALA A O 1
ATOM 833 N N . GLU A 1 106 ? 10.212 -2.064 -5.108 1.00 95.62 106 GLU A N 1
ATOM 834 C CA . GLU A 1 106 ? 9.708 -1.774 -6.456 1.00 95.62 106 GLU A CA 1
ATOM 835 C C . GLU A 1 106 ? 9.539 -0.263 -6.661 1.00 95.62 106 GLU A C 1
ATOM 837 O O . GLU A 1 106 ? 9.961 0.286 -7.676 1.00 95.62 106 GLU A O 1
ATOM 842 N N . THR A 1 107 ? 8.953 0.440 -5.685 1.00 94.19 107 THR A N 1
ATOM 843 C CA . THR A 1 107 ? 8.738 1.892 -5.776 1.00 94.19 107 THR A CA 1
ATOM 844 C C . THR A 1 107 ? 10.056 2.671 -5.788 1.00 94.19 107 THR A C 1
ATOM 846 O O . THR A 1 107 ? 10.193 3.610 -6.576 1.00 94.19 107 THR A O 1
ATOM 849 N N . VAL A 1 108 ? 11.034 2.290 -4.959 1.00 94.44 108 VAL A N 1
ATOM 850 C CA . VAL A 1 108 ? 12.379 2.893 -4.971 1.00 94.44 108 VAL A CA 1
ATOM 851 C C . VAL A 1 108 ? 13.036 2.694 -6.335 1.00 94.44 108 VAL A C 1
ATOM 853 O O . VAL A 1 108 ? 13.456 3.670 -6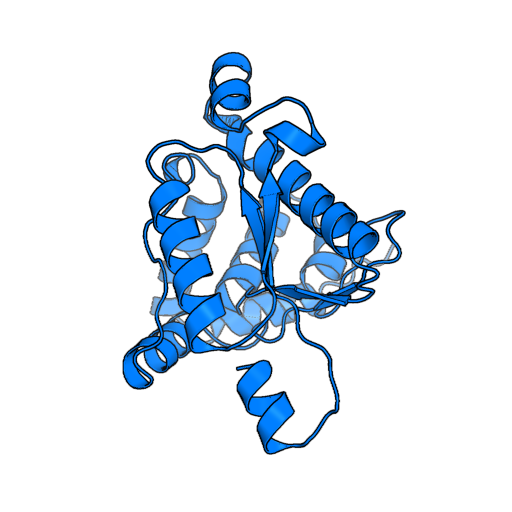.958 1.00 94.44 108 VAL A O 1
ATOM 856 N N . LEU A 1 109 ? 13.051 1.458 -6.838 1.00 93.75 109 LEU A N 1
ATOM 857 C CA . LEU A 1 109 ? 13.628 1.130 -8.137 1.00 93.75 109 LEU A CA 1
ATOM 858 C C . LEU A 1 109 ? 12.947 1.909 -9.270 1.00 93.75 109 LEU A C 1
ATOM 860 O O . LEU A 1 109 ? 13.622 2.518 -10.095 1.00 93.75 109 LEU A O 1
ATOM 864 N N . MET A 1 110 ? 11.613 1.946 -9.295 1.00 92.94 110 MET A N 1
ATOM 865 C CA . MET A 1 110 ? 10.858 2.688 -10.307 1.00 92.94 110 MET A CA 1
ATOM 866 C C . MET A 1 110 ? 11.202 4.181 -10.309 1.00 92.94 110 MET A C 1
ATOM 868 O O . MET A 1 110 ? 11.306 4.773 -11.381 1.00 92.94 110 MET A O 1
ATOM 872 N N . ASN A 1 111 ? 11.359 4.800 -9.135 1.00 92.06 111 ASN A N 1
ATOM 873 C CA . ASN A 1 111 ? 11.727 6.213 -9.035 1.00 92.06 111 ASN A CA 1
ATOM 874 C C . ASN A 1 111 ? 13.158 6.459 -9.536 1.00 92.06 111 ASN A C 1
ATOM 876 O O . ASN A 1 111 ? 13.375 7.428 -10.260 1.00 92.06 111 ASN A O 1
ATOM 880 N N . ILE A 1 112 ? 14.104 5.560 -9.234 1.00 90.94 112 ILE A N 1
ATOM 881 C CA . ILE A 1 112 ? 15.474 5.619 -9.770 1.00 90.94 112 ILE A CA 1
ATOM 882 C C . ILE A 1 112 ? 15.456 5.516 -11.300 1.00 90.94 112 ILE A C 1
ATOM 884 O O . ILE A 1 112 ? 16.014 6.377 -11.976 1.00 90.94 112 ILE A O 1
ATOM 888 N N . LEU A 1 113 ? 14.764 4.517 -11.858 1.00 90.81 113 LEU A N 1
ATOM 889 C CA . LEU A 1 113 ? 14.685 4.293 -13.309 1.00 90.81 113 LEU A CA 1
ATOM 890 C C . LEU A 1 113 ? 14.016 5.453 -14.061 1.00 90.81 113 LEU A C 1
ATOM 892 O O . LEU A 1 113 ? 14.318 5.692 -15.226 1.00 90.81 113 LEU A O 1
ATOM 896 N N . ARG A 1 114 ? 13.110 6.183 -13.402 1.00 89.31 114 ARG A N 1
ATOM 897 C CA . ARG A 1 114 ? 12.452 7.376 -13.957 1.00 89.31 114 ARG A CA 1
ATOM 898 C C . ARG A 1 114 ? 13.253 8.663 -13.764 1.00 89.31 114 ARG A C 1
ATOM 900 O O . ARG A 1 114 ? 12.816 9.703 -14.247 1.00 89.31 114 ARG A O 1
ATOM 907 N N . GLY A 1 115 ? 14.365 8.621 -13.031 1.00 88.56 115 GLY A N 1
ATOM 908 C CA . GLY A 1 115 ? 15.095 9.820 -12.618 1.00 88.56 115 GLY A CA 1
ATOM 909 C C . GLY A 1 115 ? 14.310 10.720 -11.652 1.00 88.56 115 GLY A C 1
ATOM 910 O O . GLY A 1 115 ? 14.668 11.879 -11.469 1.00 88.56 115 GLY A O 1
ATOM 911 N N . ASP A 1 116 ? 13.249 10.212 -11.014 1.00 86.88 116 ASP A N 1
ATOM 912 C CA . ASP A 1 116 ? 12.390 10.960 -10.083 1.00 86.88 116 ASP A CA 1
ATOM 913 C C . ASP A 1 116 ? 12.920 10.837 -8.646 1.00 86.88 116 ASP A C 1
ATOM 915 O O . ASP A 1 116 ? 12.263 10.346 -7.722 1.00 86.88 116 ASP A O 1
ATOM 919 N N . VAL A 1 117 ? 14.175 11.249 -8.472 1.00 79.12 117 VAL A N 1
ATOM 920 C CA . VAL A 1 117 ? 14.898 11.153 -7.198 1.00 79.12 117 VAL A CA 1
ATOM 921 C C . VAL A 1 117 ? 14.216 11.977 -6.097 1.00 79.12 117 VAL A C 1
ATOM 923 O O . VAL A 1 117 ? 14.180 11.543 -4.948 1.00 79.12 117 VAL A O 1
ATOM 926 N N . ALA A 1 118 ? 13.559 13.092 -6.440 1.00 81.44 118 ALA A N 1
ATOM 927 C CA . ALA A 1 118 ? 12.820 13.936 -5.492 1.00 81.44 118 ALA A CA 1
ATOM 928 C C . ALA A 1 118 ? 11.677 13.202 -4.762 1.00 81.44 118 ALA A C 1
ATOM 930 O O . ALA A 1 118 ? 11.222 13.639 -3.702 1.00 81.44 118 ALA A O 1
ATOM 931 N N . ARG A 1 119 ? 11.187 12.082 -5.309 1.00 82.81 119 ARG A N 1
ATOM 932 C CA . ARG A 1 119 ? 10.156 11.259 -4.666 1.00 82.81 119 ARG A CA 1
ATOM 933 C C . ARG A 1 119 ? 10.703 10.170 -3.757 1.00 82.81 119 ARG A C 1
ATOM 935 O O . ARG A 1 119 ? 9.894 9.573 -3.046 1.00 82.81 119 ARG A O 1
ATOM 942 N N . LEU A 1 120 ? 12.007 9.894 -3.753 1.00 83.69 120 LEU A N 1
ATOM 943 C CA . LEU A 1 120 ? 12.577 8.761 -3.015 1.00 83.69 120 LEU A CA 1
ATOM 944 C C . LEU A 1 120 ? 12.343 8.869 -1.510 1.00 83.69 120 LEU A C 1
ATOM 946 O O . LEU A 1 120 ? 11.714 7.974 -0.947 1.00 83.69 120 LEU A O 1
ATOM 950 N N . GLU A 1 121 ? 12.718 9.996 -0.903 1.00 79.31 121 GLU A N 1
ATOM 951 C CA . GLU A 1 121 ? 12.566 10.239 0.540 1.00 79.31 121 GLU A CA 1
ATOM 952 C C . GLU A 1 121 ? 11.112 10.038 1.008 1.00 79.31 121 GLU A C 1
ATOM 954 O O . GLU A 1 121 ? 10.820 9.315 1.961 1.00 79.31 121 GLU A O 1
ATOM 959 N N . LYS A 1 122 ? 10.149 10.610 0.275 1.00 82.81 122 LYS A N 1
ATOM 960 C CA . LYS A 1 122 ? 8.719 10.468 0.599 1.00 82.81 122 LYS A CA 1
ATOM 961 C C . LYS A 1 122 ? 8.188 9.062 0.331 1.00 82.81 122 LYS A C 1
ATOM 963 O O . LYS A 1 122 ? 7.252 8.623 0.998 1.00 82.81 122 LYS A O 1
ATOM 968 N N . SE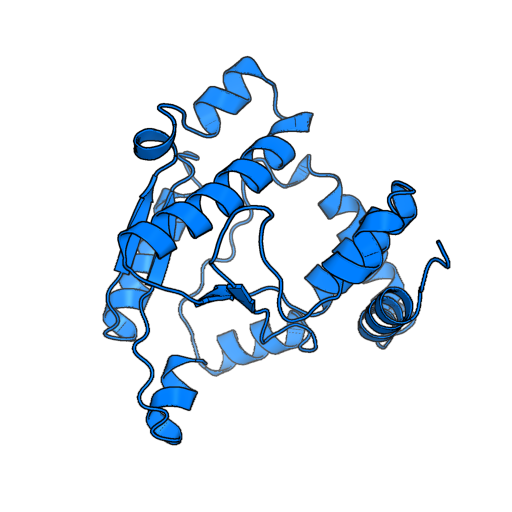R A 1 123 ? 8.732 8.367 -0.667 1.00 85.31 123 SER A N 1
ATOM 969 C CA . SER A 1 123 ? 8.262 7.035 -1.059 1.00 85.31 123 SER A CA 1
ATOM 970 C C . SER A 1 123 ? 8.675 5.968 -0.053 1.00 85.31 123 SER A C 1
ATOM 972 O O . SER A 1 123 ? 7.910 5.022 0.153 1.00 85.31 123 SER A O 1
ATOM 974 N N . THR A 1 124 ? 9.825 6.145 0.606 1.00 90.25 124 THR A N 1
ATOM 975 C CA . THR A 1 124 ? 10.324 5.249 1.655 1.00 90.25 124 THR A CA 1
ATOM 976 C C . THR A 1 124 ? 9.740 5.546 3.032 1.00 90.25 124 THR A C 1
ATOM 978 O O . THR A 1 124 ? 9.770 4.671 3.892 1.00 90.25 124 THR A O 1
ATOM 981 N N . ALA A 1 125 ? 9.121 6.703 3.267 1.00 92.00 125 ALA A N 1
ATOM 982 C CA . ALA A 1 125 ? 8.494 7.003 4.553 1.00 92.00 125 ALA A CA 1
ATOM 983 C C . ALA A 1 125 ? 7.417 5.964 4.955 1.00 92.00 125 ALA A C 1
ATOM 985 O O . ALA A 1 125 ? 6.556 5.573 4.157 1.00 92.00 125 ALA A O 1
ATOM 986 N N . ILE A 1 126 ? 7.464 5.520 6.222 1.00 94.69 126 ILE A N 1
ATOM 987 C CA . ILE A 1 126 ? 6.451 4.619 6.816 1.00 94.69 126 ILE A CA 1
ATOM 988 C C . ILE A 1 126 ? 5.106 5.331 6.906 1.00 94.69 126 ILE A C 1
ATOM 990 O O . ILE A 1 126 ? 4.067 4.736 6.612 1.00 94.69 126 ILE A O 1
ATOM 994 N N . ILE A 1 127 ? 5.148 6.597 7.327 1.00 95.31 127 ILE A N 1
ATOM 995 C CA . ILE A 1 127 ? 3.993 7.474 7.452 1.00 95.31 127 ILE A CA 1
ATOM 996 C C . ILE A 1 127 ? 4.075 8.509 6.339 1.00 95.31 127 ILE A C 1
ATOM 998 O O . ILE A 1 127 ? 5.078 9.200 6.191 1.00 95.31 127 ILE A O 1
ATOM 1002 N N . THR A 1 128 ? 3.009 8.616 5.559 1.00 93.06 128 THR A N 1
ATOM 1003 C CA . THR A 1 128 ? 2.887 9.573 4.457 1.00 93.06 128 THR A CA 1
ATOM 1004 C C . THR A 1 128 ? 1.613 10.388 4.607 1.00 93.06 128 THR A C 1
ATOM 1006 O O . THR A 1 128 ? 0.673 9.976 5.283 1.00 93.06 128 THR A O 1
ATOM 1009 N N . GLN A 1 129 ? 1.562 11.535 3.942 1.00 91.62 129 GLN A N 1
ATOM 1010 C CA . GLN A 1 129 ? 0.395 12.406 3.906 1.00 91.62 129 GLN A CA 1
ATOM 1011 C C . GLN A 1 129 ? 0.285 13.008 2.503 1.00 91.62 129 GLN A C 1
ATOM 1013 O O . GLN A 1 129 ? 1.301 13.375 1.905 1.00 91.62 129 GLN A O 1
ATOM 1018 N N . SER A 1 130 ? -0.922 13.048 1.932 1.00 87.19 130 SER A N 1
ATOM 1019 C CA . SER A 1 130 ? -1.132 13.764 0.666 1.00 87.19 130 SER A CA 1
ATOM 1020 C C . SER A 1 130 ? -1.024 15.268 0.906 1.00 87.19 130 SER A C 1
ATOM 1022 O O . SER A 1 130 ? -1.481 15.765 1.934 1.00 87.19 130 SER A O 1
ATOM 1024 N N . SER A 1 131 ? -0.484 16.008 -0.064 1.00 85.50 131 SER A N 1
ATOM 1025 C CA . SER A 1 131 ? -0.523 17.473 -0.013 1.00 85.50 131 SER A CA 1
ATOM 1026 C C . SER A 1 131 ? -1.974 17.955 0.097 1.00 85.50 131 SER A C 1
ATOM 1028 O O . SER A 1 131 ? -2.822 17.510 -0.675 1.00 85.50 131 SER A O 1
ATOM 1030 N N . GLY A 1 132 ? -2.261 18.821 1.071 1.00 86.56 132 GLY A N 1
ATOM 1031 C CA . GLY A 1 132 ? -3.602 19.369 1.301 1.00 86.56 132 GLY A CA 1
ATOM 1032 C C . GLY A 1 132 ? -4.614 18.424 1.966 1.00 86.56 132 GLY A C 1
ATOM 1033 O O . GLY A 1 132 ? -5.758 18.824 2.146 1.00 86.56 132 GLY A O 1
ATOM 1034 N N . SER A 1 133 ? -4.230 17.202 2.354 1.00 90.88 133 SER A N 1
ATOM 1035 C CA . SER A 1 133 ? -5.097 16.284 3.109 1.00 90.88 133 SER A CA 1
ATOM 1036 C C . SER A 1 133 ? -4.626 16.180 4.560 1.00 90.88 133 SER A C 1
ATOM 1038 O O . SER A 1 133 ? -3.440 15.926 4.769 1.00 90.88 133 SER A O 1
ATOM 1040 N N . PRO A 1 134 ? -5.499 16.308 5.577 1.00 92.06 134 PRO A N 1
ATOM 1041 C CA . PRO A 1 134 ? -5.125 16.065 6.972 1.00 92.06 134 PRO A CA 1
ATOM 1042 C C . PRO A 1 134 ? -4.931 14.569 7.290 1.00 92.06 134 PRO A C 1
ATOM 1044 O O . PRO A 1 134 ? -4.458 14.234 8.374 1.00 92.06 134 PRO A O 1
ATOM 1047 N N . ILE A 1 135 ? -5.280 13.673 6.358 1.00 96.44 135 ILE A N 1
ATOM 1048 C CA . ILE A 1 135 ? -5.284 12.224 6.569 1.00 96.44 135 ILE A CA 1
ATOM 1049 C C . ILE A 1 135 ? -3.876 11.647 6.426 1.00 96.44 135 ILE A C 1
ATOM 1051 O O . ILE A 1 135 ? -3.240 11.744 5.369 1.00 96.44 135 ILE A O 1
ATOM 1055 N N . LYS A 1 136 ? -3.399 10.995 7.487 1.00 96.38 136 LYS A N 1
ATOM 1056 C CA . LYS A 1 136 ? -2.121 10.274 7.492 1.00 96.38 136 LYS A CA 1
ATOM 1057 C C . LYS A 1 136 ? -2.299 8.852 6.969 1.00 96.38 136 LYS A C 1
ATOM 1059 O O . LYS A 1 136 ? -3.360 8.252 7.116 1.00 96.38 136 LYS A O 1
ATOM 1064 N N . ARG A 1 137 ? -1.245 8.290 6.377 1.00 95.94 137 ARG A N 1
ATOM 1065 C CA . ARG A 1 137 ? -1.209 6.912 5.871 1.00 95.94 137 ARG A CA 1
ATOM 1066 C C . ARG A 1 137 ? -0.003 6.153 6.391 1.00 95.94 137 ARG A C 1
ATOM 1068 O O . ARG A 1 137 ? 1.115 6.584 6.125 1.00 95.94 137 ARG A O 1
ATOM 1075 N N . SER A 1 138 ? -0.226 5.006 7.031 1.00 96.44 138 SER A N 1
ATOM 1076 C CA . SER A 1 138 ? 0.845 4.095 7.464 1.00 96.44 138 SER A CA 1
ATOM 1077 C C . SER A 1 138 ? 0.930 2.827 6.620 1.00 96.44 138 SER A C 1
ATOM 1079 O O . SER A 1 138 ? -0.072 2.339 6.087 1.00 96.44 138 SER A O 1
ATOM 1081 N N . LYS A 1 139 ? 2.142 2.267 6.557 1.00 96.62 139 LYS A N 1
ATOM 1082 C CA . LYS A 1 139 ? 2.467 0.997 5.894 1.00 96.62 139 LYS A CA 1
ATOM 1083 C C . LYS A 1 139 ? 3.090 0.021 6.911 1.00 96.62 139 LYS A C 1
ATOM 1085 O O . LYS A 1 139 ? 4.314 -0.036 7.020 1.00 96.62 139 LYS A O 1
ATOM 1090 N N . PRO A 1 140 ? 2.287 -0.719 7.699 1.00 96.31 140 PRO A N 1
ATOM 1091 C CA . PRO A 1 140 ? 2.807 -1.584 8.762 1.00 96.31 140 PRO A CA 1
ATOM 1092 C C . PRO A 1 140 ? 3.690 -2.718 8.240 1.00 96.31 140 PRO A C 1
ATOM 1094 O O . PRO A 1 140 ? 4.556 -3.194 8.960 1.00 96.31 140 PRO A O 1
ATOM 1097 N N . PHE A 1 141 ? 3.485 -3.128 6.987 1.00 97.38 141 PHE A N 1
ATOM 1098 C CA . PHE A 1 141 ? 4.234 -4.205 6.350 1.00 97.38 141 PHE A CA 1
ATOM 1099 C C . PHE A 1 141 ? 5.483 -3.735 5.601 1.00 97.38 141 PHE A C 1
ATOM 1101 O O . PHE A 1 141 ? 6.093 -4.538 4.908 1.00 97.38 141 PHE A O 1
ATOM 1108 N N . LYS A 1 142 ? 5.912 -2.472 5.752 1.00 96.19 142 LYS A N 1
ATOM 1109 C CA . LYS A 1 142 ? 7.069 -1.916 5.024 1.00 96.19 142 LYS A CA 1
ATOM 1110 C C . LYS A 1 142 ? 8.320 -2.810 5.055 1.00 96.19 142 LYS A C 1
ATOM 1112 O O . LYS A 1 142 ? 9.070 -2.806 4.091 1.00 96.19 142 LYS A O 1
ATOM 1117 N N . TYR A 1 143 ? 8.554 -3.533 6.148 1.00 96.50 143 TYR A N 1
ATOM 1118 C CA . TYR A 1 143 ? 9.719 -4.409 6.316 1.00 96.50 143 TYR A CA 1
ATOM 1119 C C . TYR A 1 143 ? 9.362 -5.902 6.346 1.00 96.50 143 TYR A C 1
ATOM 1121 O O . TYR A 1 143 ? 10.175 -6.719 6.761 1.00 96.50 143 TYR A O 1
ATOM 1129 N N . SER A 1 144 ? 8.147 -6.263 5.934 1.00 97.31 144 SER A N 1
ATOM 1130 C CA . SER A 1 144 ? 7.691 -7.649 5.820 1.00 97.31 144 SER A CA 1
ATOM 1131 C C . SER A 1 144 ? 7.657 -8.044 4.351 1.00 97.31 144 SER A C 1
ATOM 1133 O O . SER A 1 144 ? 7.052 -7.333 3.546 1.00 97.31 144 SER A O 1
ATOM 1135 N N . TYR A 1 145 ? 8.278 -9.167 3.996 1.00 96.69 145 TYR A N 1
ATOM 1136 C CA . TYR A 1 145 ? 8.305 -9.624 2.608 1.00 96.69 145 TYR A CA 1
ATOM 1137 C C . TYR A 1 145 ? 6.923 -10.126 2.187 1.00 96.69 145 TYR A C 1
ATOM 1139 O O . TYR A 1 145 ? 6.199 -10.748 2.971 1.00 96.69 145 TYR A O 1
ATOM 1147 N N . GLN A 1 146 ? 6.571 -9.939 0.917 1.00 95.88 146 GLN A N 1
ATOM 1148 C CA . GLN A 1 146 ? 5.315 -10.426 0.356 1.00 95.88 146 GLN A CA 1
ATOM 1149 C C . GLN A 1 146 ? 5.159 -11.937 0.574 1.00 95.88 146 GLN A C 1
ATOM 1151 O O . GLN A 1 146 ? 4.094 -12.390 0.993 1.00 95.88 146 GLN A O 1
ATOM 1156 N N . LYS A 1 147 ? 6.227 -12.720 0.365 1.00 94.88 147 LYS A N 1
ATOM 1157 C CA . LYS A 1 147 ? 6.218 -14.179 0.576 1.00 94.88 147 LYS A CA 1
ATOM 1158 C C . LYS A 1 147 ? 5.888 -14.578 2.018 1.00 94.88 147 LYS A C 1
ATOM 1160 O O . LYS A 1 147 ? 5.187 -15.562 2.230 1.00 94.88 147 LYS A O 1
ATOM 1165 N N . GLU A 1 148 ? 6.337 -13.802 3.002 1.00 96.38 148 GLU A N 1
ATOM 1166 C CA . GLU A 1 148 ? 6.071 -14.052 4.424 1.00 96.38 148 GLU A CA 1
ATOM 1167 C C . GLU A 1 148 ? 4.619 -13.722 4.775 1.00 96.38 148 GLU A C 1
ATOM 1169 O O . GLU A 1 148 ? 3.962 -14.480 5.488 1.00 96.38 148 GLU A O 1
ATOM 1174 N N . ILE A 1 149 ? 4.090 -12.626 4.225 1.00 97.00 149 ILE A N 1
ATOM 1175 C CA . ILE A 1 149 ? 2.685 -12.234 4.391 1.00 97.00 149 ILE A CA 1
ATOM 1176 C C . ILE A 1 149 ? 1.763 -13.287 3.767 1.00 97.00 149 ILE A C 1
ATOM 1178 O O . ILE A 1 149 ? 0.781 -13.685 4.392 1.00 97.00 149 ILE A O 1
ATOM 1182 N N . VAL A 1 150 ? 2.088 -13.769 2.564 1.00 95.75 150 VAL A N 1
ATOM 1183 C CA . VAL A 1 150 ? 1.331 -14.831 1.882 1.00 95.75 150 VAL A CA 1
ATOM 1184 C C . VAL A 1 150 ? 1.411 -16.143 2.662 1.00 95.75 150 VAL A C 1
ATOM 1186 O O . VAL A 1 150 ? 0.381 -16.781 2.877 1.00 95.75 150 VAL A O 1
ATOM 1189 N N . LEU A 1 151 ? 2.598 -16.526 3.147 1.00 97.12 151 LEU A N 1
ATOM 1190 C CA . LEU A 1 151 ? 2.776 -17.711 3.989 1.00 97.12 151 LEU A CA 1
ATOM 1191 C C . LEU A 1 151 ? 1.930 -17.621 5.265 1.00 97.12 151 LEU A C 1
ATOM 1193 O O . LEU A 1 151 ? 1.235 -18.575 5.612 1.00 97.12 151 LEU A O 1
ATOM 1197 N N . TYR A 1 152 ? 1.938 -16.464 5.930 1.00 96.19 152 TYR A N 1
ATOM 1198 C CA . TYR A 1 152 ? 1.117 -16.214 7.111 1.00 96.19 152 TYR A CA 1
ATOM 1199 C C . TYR A 1 152 ? -0.379 -16.297 6.791 1.00 96.19 152 TYR A C 1
ATOM 1201 O O . TYR A 1 152 ? -1.122 -16.964 7.509 1.00 96.19 152 TYR A O 1
ATOM 1209 N N . ALA A 1 153 ? -0.827 -15.660 5.705 1.00 95.56 153 ALA A N 1
ATOM 1210 C CA . ALA A 1 153 ? -2.223 -15.693 5.282 1.00 95.56 153 ALA A CA 1
ATOM 1211 C C . ALA A 1 153 ? -2.689 -17.122 4.973 1.00 95.56 153 ALA A C 1
ATOM 1213 O O . ALA A 1 153 ? -3.783 -17.506 5.382 1.00 95.56 153 ALA A O 1
ATOM 1214 N N . HIS A 1 154 ? -1.843 -17.924 4.323 1.00 95.94 154 HIS A N 1
ATOM 1215 C CA . HIS A 1 154 ? -2.123 -19.329 4.045 1.00 95.94 154 HIS A CA 1
ATOM 1216 C C . HIS A 1 154 ? -2.188 -20.168 5.328 1.00 95.94 154 HIS A C 1
ATOM 1218 O O . HIS A 1 154 ? -3.167 -20.880 5.545 1.00 95.94 154 HIS A O 1
ATOM 1224 N N . TYR A 1 155 ? -1.191 -20.044 6.209 1.00 96.81 155 TYR A N 1
ATOM 1225 C CA . TYR A 1 155 ? -1.134 -20.774 7.479 1.00 96.81 155 TYR A CA 1
ATOM 1226 C C . TYR A 1 155 ? -2.340 -20.467 8.377 1.00 96.81 155 TYR A C 1
ATOM 1228 O O . TYR A 1 155 ? -2.955 -21.368 8.944 1.00 96.81 155 TYR A O 1
ATOM 1236 N N . MET A 1 156 ? -2.720 -19.190 8.453 1.00 95.44 156 MET A N 1
ATOM 1237 C CA . MET A 1 156 ? -3.872 -18.723 9.224 1.00 95.44 156 MET A CA 1
ATOM 1238 C C . MET A 1 156 ? -5.209 -18.889 8.488 1.00 95.44 156 MET A C 1
ATOM 1240 O O . MET A 1 156 ? -6.244 -18.540 9.054 1.00 95.44 156 MET A O 1
ATOM 1244 N N . LYS A 1 157 ? -5.200 -19.407 7.250 1.00 94.75 157 LYS A N 1
ATOM 1245 C CA . LYS A 1 157 ? -6.382 -19.592 6.390 1.00 94.75 157 LYS A CA 1
ATOM 1246 C C . LYS A 1 157 ? -7.227 -18.317 6.261 1.00 94.75 157 LYS A C 1
ATOM 1248 O O . LYS A 1 157 ? -8.448 -18.354 6.389 1.00 94.75 157 LYS A O 1
ATOM 1253 N N . LEU A 1 158 ? -6.566 -17.179 6.059 1.00 93.69 158 LEU A N 1
ATOM 1254 C CA . LEU A 1 158 ? -7.241 -15.895 5.869 1.00 93.69 158 LEU A CA 1
ATOM 1255 C C . LEU A 1 158 ? -7.935 -15.859 4.504 1.00 93.69 158 LEU A C 1
ATOM 1257 O O . LEU A 1 158 ? -7.396 -16.375 3.527 1.00 93.69 158 LEU A O 1
ATOM 1261 N N . ASP A 1 159 ? -9.098 -15.215 4.430 1.00 91.62 159 ASP A N 1
ATOM 1262 C CA . ASP A 1 159 ? -9.801 -14.981 3.168 1.00 91.62 159 ASP A CA 1
ATOM 1263 C C . ASP A 1 159 ? -9.187 -13.771 2.448 1.00 91.62 159 ASP A C 1
ATOM 1265 O O . ASP A 1 159 ? -9.287 -12.625 2.903 1.00 91.62 159 ASP A O 1
ATOM 1269 N N . TYR A 1 160 ? -8.506 -14.029 1.331 1.00 90.31 160 TYR A N 1
ATOM 1270 C CA . TYR A 1 160 ? -7.881 -12.997 0.511 1.00 90.31 160 TYR A CA 1
ATOM 1271 C C . TYR A 1 160 ? -8.129 -13.236 -0.975 1.00 90.31 160 TYR A C 1
ATOM 1273 O O . TYR A 1 160 ? -8.271 -14.361 -1.446 1.00 90.31 160 TYR A O 1
ATOM 1281 N N . PHE A 1 161 ? -8.158 -12.134 -1.717 1.00 88.19 161 PHE A N 1
ATOM 1282 C CA . PHE A 1 161 ? -8.310 -12.126 -3.163 1.00 88.19 161 PHE A CA 1
ATOM 1283 C C . PHE A 1 161 ? -6.936 -11.963 -3.817 1.00 88.19 161 PHE A C 1
ATOM 1285 O O . PHE A 1 161 ? -6.189 -11.058 -3.443 1.00 88.19 161 PHE A O 1
ATOM 1292 N N . SER A 1 162 ? -6.599 -12.840 -4.762 1.00 85.88 162 SER A N 1
ATOM 1293 C CA . SER A 1 162 ? -5.269 -12.912 -5.386 1.00 85.88 162 SER A CA 1
ATOM 1294 C C . SER A 1 162 ? -5.262 -12.672 -6.895 1.00 85.88 162 SER A C 1
ATOM 1296 O O . SER A 1 162 ? -4.188 -12.663 -7.494 1.00 85.88 162 SER A O 1
ATOM 1298 N N . THR A 1 163 ? -6.421 -12.464 -7.519 1.00 86.75 163 THR A N 1
ATOM 1299 C CA . THR A 1 163 ? -6.493 -12.155 -8.949 1.00 86.75 163 THR A CA 1
ATOM 1300 C C . THR A 1 163 ? -5.898 -10.774 -9.203 1.00 86.75 163 THR A C 1
ATOM 1302 O O . THR A 1 163 ? -6.243 -9.807 -8.522 1.00 86.75 163 THR A O 1
ATOM 1305 N N . GLU A 1 164 ? -4.995 -10.669 -10.176 1.00 85.81 164 GLU A N 1
ATOM 1306 C CA . GLU A 1 164 ? -4.462 -9.378 -10.610 1.00 85.81 164 GLU A CA 1
ATOM 1307 C C . GLU A 1 164 ? -5.487 -8.618 -11.467 1.00 85.81 164 GLU A C 1
ATOM 1309 O O . GLU A 1 164 ? -6.349 -9.203 -12.119 1.00 85.81 164 GLU A O 1
ATOM 1314 N N . CYS A 1 165 ? -5.403 -7.287 -11.460 1.00 89.56 165 CYS A N 1
ATOM 1315 C CA . CYS A 1 165 ? -6.271 -6.439 -12.275 1.00 89.56 165 CYS A CA 1
ATOM 1316 C C . CYS A 1 165 ? -5.990 -6.634 -13.772 1.00 89.56 165 CYS A C 1
ATOM 1318 O O . CYS A 1 165 ? -4.831 -6.641 -14.181 1.00 89.56 165 CYS A O 1
ATOM 1320 N N . THR A 1 166 ? -7.041 -6.679 -14.594 1.00 90.62 166 THR A N 1
ATOM 1321 C CA . THR A 1 166 ? -6.972 -6.846 -16.058 1.00 90.62 166 THR A CA 1
ATOM 1322 C C . THR A 1 166 ? -6.083 -5.807 -16.752 1.00 90.62 166 THR A C 1
ATOM 1324 O O . THR A 1 166 ? -5.484 -6.094 -17.783 1.00 90.62 166 THR A O 1
ATOM 1327 N N . TYR A 1 167 ? -5.949 -4.607 -16.178 1.00 89.94 167 TYR A N 1
ATOM 1328 C CA . TYR A 1 167 ? -5.098 -3.537 -16.714 1.00 89.94 167 TYR A CA 1
ATOM 1329 C C . TYR A 1 167 ? -3.672 -3.520 -16.141 1.00 89.94 167 TYR A C 1
ATOM 1331 O O . TYR A 1 167 ? -2.822 -2.783 -16.638 1.00 89.94 167 TYR A O 1
ATOM 1339 N N . ALA A 1 168 ? -3.386 -4.308 -15.099 1.00 86.56 168 ALA A N 1
ATOM 1340 C CA . ALA A 1 168 ? -2.080 -4.330 -14.442 1.00 86.56 168 ALA A CA 1
ATOM 1341 C C . ALA A 1 168 ? -0.904 -4.777 -15.338 1.00 86.56 168 ALA A C 1
ATOM 1343 O O . ALA A 1 168 ? 0.174 -4.205 -15.156 1.00 86.56 168 ALA A O 1
ATOM 1344 N N . PRO A 1 169 ? -1.055 -5.723 -16.293 1.00 84.81 169 PRO A N 1
ATOM 1345 C CA . PRO A 1 169 ? 0.059 -6.171 -17.138 1.00 84.81 169 PRO A CA 1
ATOM 1346 C C . PRO A 1 169 ? 0.733 -5.057 -17.950 1.00 84.81 169 PRO A C 1
ATOM 1348 O O . PRO A 1 169 ? 1.934 -5.108 -18.186 1.00 84.81 169 PRO A O 1
ATOM 1351 N N . GLU A 1 170 ? -0.011 -4.012 -18.321 1.00 80.69 170 GLU A N 1
ATOM 1352 C CA . GLU A 1 170 ? 0.512 -2.872 -19.089 1.00 80.69 170 GLU A CA 1
ATOM 1353 C C . GLU A 1 170 ? 1.208 -1.819 -18.205 1.00 80.69 170 GLU A C 1
ATOM 1355 O O . GLU A 1 170 ? 1.745 -0.822 -18.695 1.00 80.69 170 GLU A O 1
ATOM 1360 N N . ALA A 1 171 ? 1.202 -1.999 -16.881 1.00 84.44 171 ALA A N 1
ATOM 1361 C CA . ALA A 1 171 ? 1.816 -1.061 -15.957 1.00 84.44 171 ALA A CA 1
ATOM 1362 C C . ALA A 1 171 ? 3.334 -1.268 -15.864 1.00 84.44 171 ALA A C 1
ATOM 1364 O O . ALA A 1 171 ? 3.818 -2.367 -15.608 1.00 84.44 171 ALA A O 1
ATOM 1365 N N . PHE A 1 172 ? 4.095 -0.167 -15.882 1.00 85.06 172 PHE A N 1
ATOM 1366 C CA . PHE A 1 172 ? 5.559 -0.177 -15.694 1.00 85.06 172 PHE A CA 1
ATOM 1367 C C . PHE A 1 172 ? 6.033 -0.912 -14.425 1.00 85.06 172 PHE A C 1
ATOM 1369 O O . PHE A 1 172 ? 7.155 -1.411 -14.364 1.00 85.06 172 PHE A O 1
ATOM 1376 N N . ARG A 1 173 ? 5.182 -0.986 -13.394 1.00 88.69 173 ARG A N 1
ATOM 1377 C CA . ARG A 1 173 ? 5.493 -1.712 -12.158 1.00 88.69 173 ARG A CA 1
ATOM 1378 C C . ARG A 1 173 ? 5.750 -3.204 -12.407 1.00 88.69 173 ARG A C 1
ATOM 1380 O O . ARG A 1 173 ? 6.582 -3.767 -11.706 1.00 88.69 173 ARG A O 1
ATOM 1387 N N . GLY A 1 174 ? 5.112 -3.819 -13.407 1.00 88.94 174 GLY A N 1
ATOM 1388 C CA . GLY A 1 174 ? 5.349 -5.223 -13.761 1.00 88.94 174 GLY A CA 1
ATOM 1389 C C . GLY A 1 174 ? 6.816 -5.498 -14.105 1.00 88.94 174 GLY A C 1
ATOM 1390 O O . GLY A 1 174 ? 7.417 -6.416 -13.554 1.00 88.94 174 GLY A O 1
ATOM 1391 N N . THR A 1 175 ? 7.433 -4.629 -14.911 1.00 89.44 175 THR A N 1
ATOM 1392 C CA . THR A 1 175 ? 8.859 -4.722 -15.266 1.00 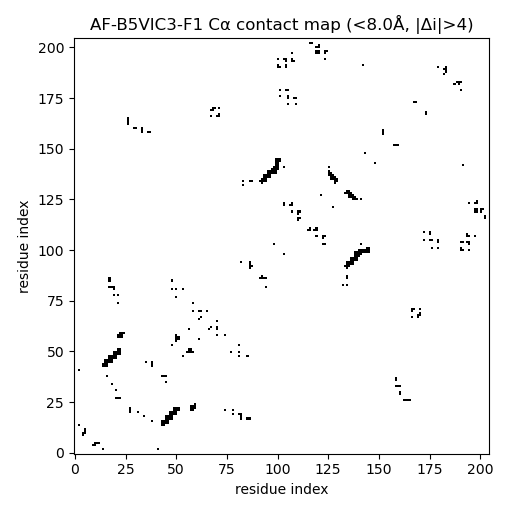89.44 175 THR A CA 1
ATOM 1393 C C . THR A 1 175 ? 9.769 -4.565 -14.047 1.00 89.44 175 THR A C 1
ATOM 1395 O O . THR A 1 175 ? 10.726 -5.319 -13.882 1.00 89.44 175 THR A O 1
ATOM 1398 N N . ALA A 1 176 ? 9.468 -3.606 -13.163 1.00 91.88 176 ALA A N 1
ATOM 1399 C CA . ALA A 1 176 ? 10.236 -3.413 -11.934 1.00 91.88 176 ALA A CA 1
ATOM 1400 C C . ALA A 1 176 ? 10.146 -4.640 -11.012 1.00 91.88 176 ALA A C 1
ATOM 1402 O O . ALA A 1 176 ? 11.163 -5.070 -10.473 1.00 91.88 176 ALA A O 1
ATOM 1403 N N . ARG A 1 177 ? 8.956 -5.238 -10.880 1.00 93.25 177 ARG A N 1
ATOM 1404 C CA . ARG A 1 177 ? 8.726 -6.459 -10.101 1.00 93.25 177 ARG A CA 1
ATOM 1405 C C . ARG A 1 177 ? 9.520 -7.647 -10.630 1.00 93.25 177 ARG A C 1
ATOM 1407 O O . ARG A 1 177 ? 10.139 -8.363 -9.850 1.00 93.25 177 ARG A O 1
ATOM 1414 N N . GLU A 1 178 ? 9.503 -7.875 -11.941 1.00 93.75 178 GLU A N 1
ATOM 1415 C CA . GLU A 1 178 ? 10.256 -8.972 -12.557 1.00 93.75 178 GLU A CA 1
ATOM 1416 C C . GLU A 1 178 ? 11.761 -8.812 -12.324 1.00 93.75 178 GLU A C 1
ATOM 1418 O O . GLU A 1 178 ? 12.432 -9.747 -11.884 1.00 93.75 178 GLU A O 1
ATOM 1423 N N . TYR A 1 179 ? 12.279 -7.598 -12.520 1.00 94.00 179 TYR A N 1
ATOM 1424 C CA . TYR A 1 179 ? 13.675 -7.296 -12.226 1.00 94.00 179 TYR A CA 1
ATOM 1425 C C . TYR A 1 179 ? 14.010 -7.508 -10.743 1.00 94.00 179 TYR A C 1
ATOM 1427 O O . TYR A 1 179 ? 15.024 -8.128 -10.424 1.00 94.00 179 TYR A O 1
ATOM 1435 N N . MET A 1 180 ? 13.132 -7.071 -9.834 1.00 94.75 180 MET A N 1
ATOM 1436 C CA . MET A 1 180 ? 13.295 -7.284 -8.396 1.00 94.75 180 MET A CA 1
ATOM 1437 C C . MET A 1 180 ? 13.362 -8.765 -8.019 1.00 94.75 180 MET A C 1
ATOM 1439 O O . MET A 1 180 ? 14.232 -9.142 -7.238 1.00 94.75 180 MET A O 1
ATOM 1443 N N . LYS A 1 181 ? 12.516 -9.617 -8.609 1.00 94.25 181 LYS A N 1
ATOM 1444 C CA . LYS A 1 181 ? 12.561 -11.070 -8.380 1.00 94.25 181 LYS A CA 1
ATOM 1445 C C . LYS A 1 181 ? 13.882 -11.687 -8.839 1.00 94.25 181 LYS A C 1
ATOM 1447 O O . LYS A 1 181 ? 14.443 -12.525 -8.137 1.00 94.25 181 LYS A O 1
ATOM 1452 N N . ASN A 1 182 ? 14.400 -11.251 -9.988 1.00 95.69 182 ASN A N 1
ATOM 1453 C CA . ASN A 1 182 ? 15.694 -11.715 -10.490 1.00 95.69 182 ASN A CA 1
ATOM 1454 C C . ASN A 1 182 ? 16.846 -11.306 -9.558 1.00 95.69 182 ASN A C 1
ATOM 1456 O O . ASN A 1 182 ? 17.754 -12.101 -9.321 1.00 95.69 182 ASN A O 1
ATOM 1460 N N . LEU A 1 183 ? 16.796 -10.099 -8.986 1.00 95.38 183 LEU A N 1
ATOM 1461 C CA . LEU A 1 183 ? 17.767 -9.665 -7.980 1.00 95.38 183 LEU A CA 1
ATOM 1462 C C . LEU A 1 183 ? 17.651 -10.465 -6.678 1.00 95.38 183 LEU A C 1
ATOM 1464 O O . LEU A 1 183 ? 18.675 -10.885 -6.138 1.00 95.38 183 LEU A O 1
ATOM 1468 N N . GLU A 1 184 ? 16.431 -10.713 -6.194 1.00 95.62 184 GLU A N 1
ATOM 1469 C CA . GLU A 1 184 ? 16.196 -11.455 -4.948 1.00 95.62 184 GLU A CA 1
ATOM 1470 C C . GLU A 1 184 ? 16.713 -12.895 -5.044 1.00 95.62 184 GLU A C 1
ATOM 1472 O O . GLU A 1 184 ? 17.301 -13.405 -4.089 1.00 95.62 184 GLU A O 1
ATOM 1477 N N . ALA A 1 185 ? 16.573 -13.527 -6.214 1.00 95.19 185 ALA A N 1
ATOM 1478 C CA . ALA A 1 185 ? 17.095 -14.867 -6.473 1.00 95.19 185 ALA A CA 1
ATOM 1479 C C . ALA A 1 185 ? 18.628 -14.949 -6.349 1.00 95.19 185 ALA A C 1
ATOM 1481 O O . ALA A 1 185 ? 19.158 -15.979 -5.934 1.00 95.19 185 ALA A O 1
ATOM 1482 N N . VAL A 1 186 ? 19.342 -13.870 -6.686 1.00 96.44 186 VAL A N 1
ATOM 1483 C CA . VAL A 1 186 ? 20.804 -13.781 -6.538 1.00 96.44 186 VAL A CA 1
ATOM 1484 C C . VAL A 1 186 ? 21.188 -13.398 -5.109 1.00 96.44 186 VAL A C 1
ATOM 1486 O O . VAL A 1 186 ? 22.141 -13.941 -4.548 1.00 96.44 186 VAL A O 1
ATOM 1489 N N . ARG A 1 187 ? 20.462 -12.449 -4.510 1.00 95.44 187 ARG A N 1
ATOM 1490 C CA . ARG A 1 187 ? 20.726 -11.927 -3.169 1.00 95.44 187 ARG A CA 1
ATOM 1491 C C . ARG A 1 187 ? 19.407 -11.649 -2.442 1.00 95.44 187 ARG A C 1
ATOM 1493 O O . ARG A 1 187 ? 18.840 -10.574 -2.624 1.00 95.44 187 ARG A O 1
ATOM 1500 N N . PRO A 1 188 ? 18.973 -12.533 -1.527 1.00 91.38 188 PRO A N 1
ATOM 1501 C CA . PRO A 1 188 ? 17.690 -12.383 -0.838 1.00 91.38 188 PRO A CA 1
ATOM 1502 C C . PRO A 1 188 ? 17.524 -11.067 -0.068 1.00 91.38 188 PRO A C 1
ATOM 1504 O O . PRO A 1 188 ? 16.416 -10.553 0.039 1.00 91.38 188 PRO A O 1
ATOM 1507 N N . SER A 1 189 ? 18.616 -10.488 0.447 1.00 95.81 189 SER A N 1
ATOM 1508 C CA . SER A 1 189 ? 18.565 -9.217 1.181 1.00 95.81 189 SER A CA 1
ATOM 1509 C C . SER A 1 189 ? 18.301 -7.997 0.294 1.00 95.81 189 SER A C 1
ATOM 1511 O O . SER A 1 189 ? 18.064 -6.916 0.830 1.00 95.81 189 SER A O 1
ATOM 1513 N N . CYS A 1 190 ? 18.328 -8.131 -1.042 1.00 96.56 190 CYS A N 1
ATOM 1514 C CA . CYS A 1 190 ? 18.274 -6.988 -1.954 1.00 96.56 190 CYS A CA 1
ATOM 1515 C C . CYS A 1 190 ? 17.014 -6.133 -1.771 1.00 96.56 190 CYS A C 1
ATOM 1517 O O . CYS A 1 190 ? 17.076 -4.924 -1.963 1.00 96.56 190 CYS A O 1
ATOM 1519 N N . ILE A 1 191 ? 15.887 -6.737 -1.376 1.00 96.81 191 ILE A N 1
ATOM 1520 C CA . ILE A 1 191 ? 14.626 -6.031 -1.121 1.00 96.81 191 ILE A CA 1
ATOM 1521 C C . ILE A 1 191 ? 14.829 -4.990 -0.013 1.00 96.81 191 ILE A C 1
ATOM 1523 O O . ILE A 1 191 ? 14.585 -3.802 -0.218 1.00 96.81 191 ILE A O 1
ATOM 1527 N N . ILE A 1 192 ? 15.345 -5.414 1.143 1.00 96.38 192 ILE A N 1
ATOM 1528 C CA . ILE A 1 192 ? 15.605 -4.520 2.278 1.00 96.38 192 ILE A CA 1
ATOM 1529 C C . ILE A 1 192 ? 16.767 -3.572 1.973 1.00 96.38 192 ILE A C 1
ATOM 1531 O O . ILE A 1 192 ? 16.661 -2.385 2.274 1.00 96.38 192 ILE A O 1
ATOM 1535 N N . ASP A 1 193 ? 17.829 -4.056 1.324 1.00 95.69 193 ASP A N 1
ATOM 1536 C CA . ASP A 1 193 ? 18.992 -3.238 0.955 1.00 95.69 193 ASP A CA 1
ATOM 1537 C C . ASP A 1 193 ? 18.582 -2.065 0.034 1.00 95.69 193 ASP A C 1
ATOM 1539 O O . ASP A 1 193 ? 19.079 -0.946 0.177 1.00 95.69 193 ASP A O 1
ATOM 1543 N N . ILE A 1 194 ? 17.631 -2.280 -0.885 1.00 95.06 194 ILE A N 1
ATOM 1544 C CA . ILE A 1 194 ? 17.086 -1.233 -1.764 1.00 95.06 194 ILE A CA 1
ATOM 1545 C C . ILE A 1 194 ? 16.210 -0.249 -0.988 1.00 95.06 194 ILE A C 1
ATOM 1547 O O . ILE A 1 194 ? 16.315 0.958 -1.217 1.00 95.06 194 ILE A O 1
ATOM 1551 N N . ILE A 1 195 ? 15.379 -0.720 -0.053 1.00 94.81 195 ILE A N 1
ATOM 1552 C CA . ILE A 1 195 ? 14.605 0.175 0.821 1.00 94.81 195 ILE A CA 1
ATOM 1553 C C . ILE A 1 195 ? 15.559 1.067 1.621 1.00 94.81 195 ILE A C 1
ATOM 1555 O O . ILE A 1 195 ? 15.404 2.287 1.593 1.00 94.81 195 ILE A O 1
ATOM 1559 N N . GLN A 1 196 ? 16.573 0.480 2.265 1.00 93.69 196 GLN A N 1
ATOM 1560 C CA . GLN A 1 196 ? 17.594 1.214 3.016 1.00 93.69 196 GLN A CA 1
ATOM 1561 C C . GLN A 1 196 ? 18.356 2.190 2.122 1.00 93.69 196 GLN A C 1
ATOM 1563 O O . GLN A 1 196 ? 18.627 3.318 2.525 1.00 93.69 196 GLN A O 1
ATOM 1568 N N . SER A 1 197 ? 18.671 1.796 0.888 1.00 91.88 197 SER A N 1
ATOM 1569 C CA . SER A 1 197 ? 19.295 2.697 -0.082 1.00 91.88 197 SER A CA 1
ATOM 1570 C C . SER A 1 197 ? 18.405 3.907 -0.344 1.00 91.88 197 SER A C 1
ATOM 1572 O O . SER A 1 197 ? 18.875 5.031 -0.238 1.00 91.88 197 SER A O 1
ATOM 1574 N N . GLY A 1 198 ? 17.109 3.704 -0.598 1.00 91.50 198 GLY A N 1
ATOM 1575 C CA . GLY A 1 198 ? 16.159 4.799 -0.802 1.00 91.50 198 GLY A CA 1
ATOM 1576 C C . GLY A 1 198 ? 15.921 5.677 0.435 1.00 91.50 198 GLY A C 1
ATOM 1577 O O . GLY A 1 198 ? 15.606 6.852 0.282 1.00 91.50 198 GLY A O 1
ATOM 1578 N N . GLU A 1 199 ? 16.058 5.138 1.649 1.00 90.50 199 GLU A N 1
ATOM 1579 C CA . GLU A 1 199 ? 15.986 5.900 2.909 1.00 90.50 199 GLU A CA 1
ATOM 1580 C C . GLU A 1 199 ? 17.221 6.779 3.131 1.00 90.50 199 GLU A C 1
ATOM 1582 O O . GLU A 1 199 ? 17.103 7.892 3.634 1.00 90.50 199 GLU A O 1
ATOM 1587 N N . ASN A 1 200 ? 18.398 6.283 2.747 1.00 88.56 200 ASN A N 1
ATOM 1588 C CA . ASN A 1 200 ? 19.674 6.968 2.955 1.00 88.56 200 ASN A CA 1
ATOM 1589 C C . ASN A 1 200 ? 20.081 7.867 1.780 1.00 88.56 200 ASN A C 1
AT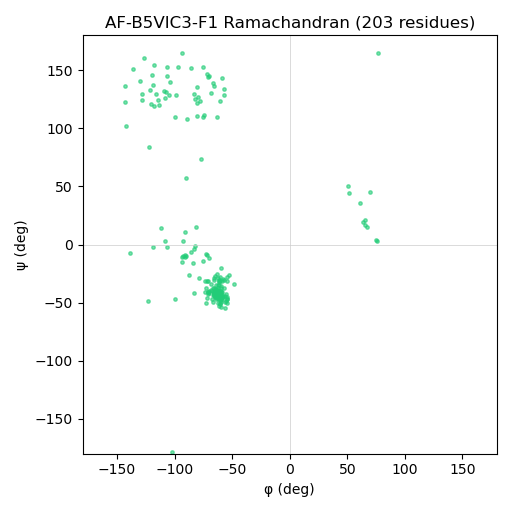OM 1591 O O . ASN A 1 200 ? 21.042 8.631 1.894 1.00 88.56 200 ASN A O 1
ATOM 1595 N N . LEU A 1 201 ? 19.370 7.798 0.651 1.00 82.12 201 LEU A N 1
ATOM 1596 C CA . LEU A 1 201 ? 19.614 8.642 -0.516 1.00 82.12 201 LEU A CA 1
ATOM 1597 C C . LEU A 1 201 ? 19.053 10.050 -0.267 1.00 82.12 201 LEU A C 1
ATOM 1599 O O . LEU A 1 201 ? 18.015 10.443 -0.793 1.00 82.12 201 LEU A O 1
ATOM 1603 N N . GLY A 1 202 ? 19.752 10.808 0.578 1.00 66.81 202 GLY A N 1
ATOM 1604 C CA . GLY A 1 202 ? 19.495 12.223 0.802 1.00 66.81 202 GLY A CA 1
ATOM 1605 C C . GLY A 1 202 ? 20.004 13.038 -0.380 1.00 66.81 202 GLY A C 1
ATOM 1606 O O . GLY A 1 202 ? 21.212 13.152 -0.592 1.00 66.81 202 GLY A O 1
ATOM 1607 N N . ILE A 1 203 ? 19.096 13.631 -1.151 1.00 64.19 203 ILE A N 1
ATOM 1608 C CA . ILE A 1 203 ? 19.476 14.664 -2.114 1.00 64.19 203 ILE A CA 1
ATOM 1609 C C . ILE A 1 203 ? 19.735 15.920 -1.293 1.00 64.19 203 ILE A C 1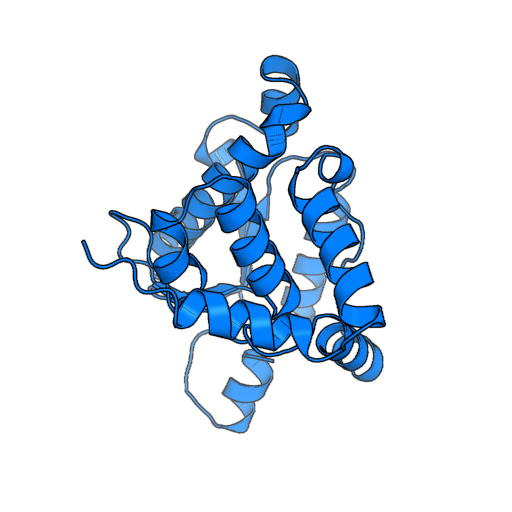
ATOM 1611 O O . ILE A 1 203 ? 18.806 16.499 -0.733 1.00 64.19 203 ILE A O 1
ATOM 1615 N N . LYS A 1 204 ? 21.001 16.330 -1.189 1.00 58.84 204 LYS A N 1
ATOM 1616 C CA . LYS A 1 204 ? 21.312 17.677 -0.709 1.00 58.84 204 LYS A CA 1
ATOM 1617 C C . LYS A 1 204 ? 20.709 18.657 -1.717 1.00 58.84 204 LYS A C 1
ATOM 1619 O O . LYS A 1 204 ? 21.145 18.673 -2.868 1.00 58.84 204 LYS A O 1
ATOM 1624 N N . GLY A 1 205 ? 19.656 19.354 -1.294 1.00 55.03 205 GLY A N 1
ATOM 1625 C CA . GLY A 1 205 ? 19.086 20.486 -2.023 1.00 55.03 205 GLY A CA 1
ATOM 1626 C C . GLY A 1 205 ? 20.040 21.667 -2.068 1.00 55.03 205 GLY A C 1
ATOM 1627 O O . GLY A 1 205 ? 20.928 21.740 -1.186 1.00 55.03 205 GLY A O 1
#

Radius of gyration: 17.76 Å; Cα contacts (8 Å, |Δi|>4): 241; chains: 1; bounding box: 41×41×48 Å

Secondary structure (DSSP, 8-state):
-HHHHHHHHT------EEEEE---TTTHHHHHHHHHHHHHHHT--EEEEEHHHHHS--HHHHHHHH-GGGHHHHHHHHHHHHHHHHHHHTT--EEE----HHHHHHHHHHHHHTT-GGGHHHHH-SEEE-TT---EEE-TTTTS-HHHHHHHHHHTT-----PPPTTGGGSHHHHHHHHHHHHHHH-TTHHHHHHHHHHH-----

Foldseek 3Di:
DVLVCCVVVVPVDQDAAEEEALPAPPAVVVQVVLVVVVCVVSVHHYDYHYCCNVPVDHLVRVCVPVNLLCSVVVVVVSVVVSVLVRCVVVVHQEEEDAQALLNLLLVLVVCVVVVVLVCLQQSLDQWHDDVPGSHIYGHPRNHPDPVRVVVVCVVVVPRHDDDDRPSVVSDPSVVSSVVVVVVCVVPVCSSVVSSVVSNPPDDPD

pLDDT: mean 92.29, std 6.24, range [55.03, 97.81]

Sequence (205 aa):
MLKLLNDRYDYGIEIVLLSIDEGIIGYRDDSLATVKRNQQQYGLPLEIFSFKDLYDWTMDEIVSVAGIRNSCTYCGVFRRQSLDRGAAKLGISHVVTGHNADDMAETVLMNILRGDVARLEKSTAIITQSSGSPIKRSKPFKYSYQKEIVLYAHYMKLDYFSTECTYAPEAFRGTAREYMKNLEAVRPSCIIDIIQSGENLGIKG